Protein AF-A0A7S1WFZ1-F1 (afdb_monomer)

Mean predicted aligned error: 12.55 Å

Secondary structure (DSSP, 8-state):
-------------------------PPPPTT------GGG----GGG--GGG--B-S-TTSHHHHHHHHHHHHHHHHHHHHHHHHHH-TT---GGGGT--GGGTTT--HHHHHHTT--S--TTHHHHHHHHHHHHHHHHTB-HHHHHHHHHHHHHHHHHHHHHHH-GGGS------SHHHHHHHHHHHSHHHHHHHHHHHHHHHHHHHHHHTTT-

Solvent-accessible surface area (backbone atoms only — not comparable to full-atom values): 12765 Å² total; per-residue (Å²): 137,89,87,87,91,86,90,81,86,90,83,89,83,88,84,89,82,91,78,85,91,85,73,81,90,66,76,77,70,92,81,69,80,76,74,64,57,81,94,71,66,78,75,52,76,90,77,52,67,49,87,78,54,46,76,73,47,69,74,83,36,70,61,30,48,48,21,52,52,50,47,51,53,51,29,54,29,33,52,51,35,48,53,43,39,72,77,34,60,73,50,68,40,29,62,53,69,55,29,58,71,60,44,28,74,67,56,47,75,68,48,41,67,70,67,69,75,50,93,66,41,73,59,43,65,49,52,46,54,53,50,52,29,44,48,44,54,32,70,25,32,34,82,71,39,21,56,50,46,50,50,38,39,52,52,28,54,49,28,46,48,54,40,76,65,41,81,80,42,41,52,64,60,97,48,93,50,72,69,33,51,53,50,48,56,50,35,62,32,67,69,48,43,53,49,53,47,50,34,38,46,51,26,32,51,29,38,56,55,50,44,48,65,80,109

Structure (mmCIF, N/CA/C/O backbone):
data_AF-A0A7S1WFZ1-F1
#
_entry.id   AF-A0A7S1WFZ1-F1
#
loop_
_atom_site.group_PDB
_atom_site.id
_atom_site.type_symbol
_atom_site.label_atom_id
_atom_site.l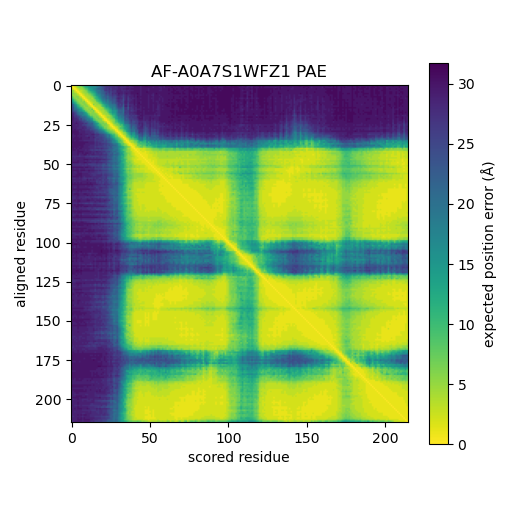abel_alt_id
_atom_site.label_comp_id
_atom_site.label_asym_id
_atom_site.label_entity_id
_atom_site.label_seq_id
_atom_site.pdbx_PDB_ins_code
_atom_site.Cartn_x
_atom_site.Cartn_y
_atom_site.Cartn_z
_atom_site.occupancy
_atom_site.B_iso_or_equiv
_atom_site.auth_seq_id
_atom_site.auth_comp_id
_atom_site.auth_asym_id
_atom_site.auth_atom_id
_atom_site.pdbx_PDB_model_num
ATOM 1 N N . GLY A 1 1 ? -63.052 -21.978 -48.689 1.00 41.94 1 GLY A N 1
ATOM 2 C CA . GLY A 1 1 ? -63.797 -22.814 -47.734 1.00 41.94 1 GLY A CA 1
ATOM 3 C C . GLY A 1 1 ? -63.604 -22.262 -46.339 1.00 41.94 1 GLY A C 1
ATOM 4 O O . GLY A 1 1 ? -62.482 -22.243 -45.863 1.00 41.94 1 GLY A O 1
ATOM 5 N N . HIS A 1 2 ? -64.681 -21.738 -45.758 1.00 35.84 2 HIS A N 1
ATOM 6 C CA . HIS A 1 2 ? -64.904 -21.495 -44.320 1.00 35.84 2 HIS A CA 1
ATOM 7 C C . HIS A 1 2 ? -64.811 -22.806 -43.488 1.00 35.84 2 HIS A C 1
ATOM 9 O O . HIS A 1 2 ? -64.811 -23.865 -44.116 1.00 35.84 2 HIS A O 1
ATOM 15 N N . PRO A 1 3 ? -65.000 -22.822 -42.144 1.00 56.88 3 PRO A N 1
ATOM 16 C CA . PRO A 1 3 ? -64.604 -21.909 -41.043 1.00 56.88 3 PRO A CA 1
ATOM 17 C C . PRO A 1 3 ? -64.268 -22.678 -39.712 1.00 56.88 3 PRO A C 1
ATOM 19 O O . PRO A 1 3 ? -64.248 -23.903 -39.692 1.00 56.88 3 PRO A O 1
ATOM 22 N N . GLY A 1 4 ? -64.127 -21.963 -38.578 1.00 39.56 4 GLY A N 1
ATOM 23 C CA . GLY A 1 4 ? -64.451 -22.460 -37.212 1.00 39.56 4 GLY A CA 1
ATOM 24 C C . GLY A 1 4 ? -63.288 -22.373 -36.203 1.00 39.56 4 GLY A C 1
ATOM 25 O O . GLY A 1 4 ? -62.330 -23.116 -36.339 1.00 39.56 4 GLY A O 1
ATOM 26 N N . ALA A 1 5 ? -63.175 -21.424 -35.261 1.00 48.38 5 ALA A N 1
ATOM 27 C CA . ALA A 1 5 ? -64.055 -20.933 -34.180 1.00 48.38 5 ALA A CA 1
ATOM 28 C C . ALA A 1 5 ? -64.144 -21.849 -32.934 1.00 48.38 5 ALA A C 1
ATOM 30 O O . ALA A 1 5 ? -64.831 -22.861 -32.975 1.00 48.38 5 ALA A O 1
ATOM 31 N N . ALA A 1 6 ? -63.520 -21.427 -31.821 1.00 47.25 6 ALA A N 1
ATOM 32 C CA . ALA A 1 6 ? -63.943 -21.585 -30.410 1.00 47.25 6 ALA A CA 1
ATOM 33 C C . ALA A 1 6 ? -62.843 -20.963 -29.507 1.00 47.25 6 ALA A C 1
ATOM 35 O O . ALA A 1 6 ? -61.675 -21.255 -29.705 1.00 47.25 6 ALA A O 1
ATOM 36 N N . GLY A 1 7 ? -63.048 -20.078 -28.528 1.00 44.91 7 GLY A N 1
ATOM 37 C CA . GLY A 1 7 ? -64.254 -19.653 -27.827 1.00 44.91 7 GLY A CA 1
ATOM 38 C C . GLY A 1 7 ? -64.296 -20.196 -26.393 1.00 44.91 7 GLY A C 1
ATOM 39 O O . GLY A 1 7 ? -65.034 -21.138 -26.156 1.00 44.91 7 GLY A O 1
ATOM 40 N N . LEU A 1 8 ? -63.579 -19.591 -25.432 1.00 51.47 8 LEU A N 1
ATOM 41 C CA . LEU A 1 8 ? -63.757 -19.794 -23.975 1.00 51.47 8 LEU A CA 1
ATOM 42 C C . LEU A 1 8 ? -63.455 -18.458 -23.265 1.00 51.47 8 LEU A C 1
ATOM 44 O O . LEU A 1 8 ? -62.327 -17.986 -23.279 1.00 51.47 8 LEU A O 1
ATOM 48 N N . ARG A 1 9 ? -64.468 -17.632 -22.981 1.00 44.81 9 ARG A N 1
ATOM 49 C CA . ARG A 1 9 ? -65.352 -17.577 -21.793 1.00 44.81 9 ARG A CA 1
ATOM 50 C C . ARG A 1 9 ? -64.690 -17.032 -20.515 1.00 44.81 9 ARG A C 1
ATOM 52 O O . ARG A 1 9 ? -63.710 -17.548 -20.004 1.00 44.81 9 ARG A O 1
ATOM 59 N N . ARG A 1 10 ? -65.334 -15.960 -20.039 1.00 54.75 10 ARG A N 1
ATOM 60 C CA . ARG A 1 10 ? -65.112 -15.143 -18.838 1.00 54.75 10 ARG A CA 1
ATOM 61 C C . ARG A 1 10 ? -65.445 -15.897 -17.546 1.00 54.75 10 ARG A C 1
ATOM 63 O O . ARG A 1 10 ? -66.444 -16.604 -17.546 1.00 54.75 10 ARG A O 1
ATOM 70 N N . THR A 1 11 ? -64.775 -15.532 -16.450 1.00 49.78 11 THR A N 1
ATOM 71 C CA . THR A 1 11 ? -65.314 -15.383 -15.071 1.00 49.78 11 THR A CA 1
ATOM 72 C C . THR A 1 11 ? -64.284 -14.564 -14.271 1.00 49.78 11 THR A C 1
ATOM 74 O O . THR A 1 11 ? -63.131 -14.956 -14.206 1.00 49.78 11 THR A O 1
ATOM 77 N N . ALA A 1 12 ? -64.527 -13.300 -13.915 1.00 45.44 12 ALA A N 1
ATOM 78 C CA . ALA A 1 12 ? -65.346 -12.789 -12.809 1.00 45.44 12 ALA A CA 1
ATOM 79 C C . ALA A 1 12 ? -64.669 -12.841 -11.418 1.00 45.44 12 ALA A C 1
ATOM 81 O O . ALA A 1 12 ? -64.420 -13.909 -10.877 1.00 45.44 12 ALA A O 1
ATOM 82 N N . SER A 1 13 ? -64.580 -11.646 -10.815 1.00 43.88 13 SER A N 1
ATOM 83 C CA . SER A 1 13 ? -64.814 -11.341 -9.390 1.00 43.88 13 SER A CA 1
ATOM 84 C C . SER A 1 13 ? -63.618 -11.002 -8.476 1.00 43.88 13 SER A C 1
ATOM 86 O O . SER A 1 13 ? -62.910 -11.868 -7.982 1.00 43.88 13 SER A O 1
ATOM 88 N N . ARG A 1 14 ? -63.551 -9.692 -8.176 1.00 49.94 14 ARG A N 1
ATOM 89 C CA . ARG A 1 14 ? -63.446 -9.041 -6.849 1.00 49.94 14 ARG A CA 1
ATOM 90 C C . ARG A 1 14 ? -62.289 -9.429 -5.913 1.00 49.94 14 ARG A C 1
ATOM 92 O O . ARG A 1 14 ? -62.327 -10.481 -5.290 1.00 49.94 14 ARG A O 1
ATOM 99 N N . ARG A 1 15 ? -61.496 -8.417 -5.534 1.00 47.62 15 ARG A N 1
ATOM 100 C CA . ARG A 1 15 ? -61.597 -7.801 -4.192 1.00 47.62 15 ARG A CA 1
ATOM 101 C C . ARG A 1 15 ? -60.821 -6.486 -4.098 1.00 47.62 15 ARG A C 1
ATOM 103 O O . ARG A 1 15 ? -59.643 -6.400 -4.412 1.00 47.62 15 ARG A O 1
ATOM 110 N N . SER A 1 16 ? -61.555 -5.476 -3.666 1.00 48.84 16 SER A N 1
ATOM 111 C CA . SER A 1 16 ? -61.140 -4.143 -3.259 1.00 48.84 16 SER A CA 1
ATOM 112 C C . SER A 1 16 ? -60.310 -4.202 -1.979 1.00 48.84 16 SER A C 1
ATOM 114 O O . SER A 1 16 ? -60.758 -4.852 -1.046 1.00 48.84 16 SER A O 1
ATOM 116 N N . HIS A 1 17 ? -59.215 -3.440 -1.895 1.00 42.38 17 HIS A N 1
ATOM 117 C CA . HIS A 1 17 ? -58.757 -2.799 -0.655 1.00 42.38 17 HIS A CA 1
ATOM 118 C C . HIS A 1 17 ? -58.038 -1.485 -0.999 1.00 42.38 17 HIS A C 1
ATOM 120 O O . HIS A 1 17 ? -56.843 -1.442 -1.264 1.00 42.38 17 HIS A O 1
ATOM 126 N N . LEU A 1 18 ? -58.823 -0.407 -1.015 1.00 49.28 18 LEU A N 1
ATOM 127 C CA . LEU A 1 18 ? -58.372 0.948 -0.709 1.00 49.28 18 LEU A CA 1
ATOM 128 C C . LEU A 1 18 ? -58.195 1.013 0.810 1.00 49.28 18 LEU A C 1
ATOM 130 O O . LEU A 1 18 ? -59.196 0.930 1.517 1.00 49.28 18 LEU A O 1
ATOM 134 N N . LEU A 1 19 ? -56.969 1.147 1.316 1.00 45.78 19 LEU A N 1
ATOM 135 C CA . LEU A 1 19 ? -56.732 1.569 2.698 1.00 45.78 19 LEU A CA 1
ATOM 136 C C . LEU A 1 19 ? -55.311 2.129 2.866 1.00 45.78 19 LEU A C 1
ATOM 138 O O . LEU A 1 19 ? -54.333 1.395 2.847 1.00 45.78 19 LEU A O 1
ATOM 142 N N . GLY A 1 20 ? -55.251 3.451 3.040 1.00 43.84 20 GLY A N 1
ATOM 143 C CA . GLY A 1 20 ? -54.352 4.124 3.980 1.00 43.84 20 GLY A CA 1
ATOM 144 C C . GLY A 1 20 ? -52.846 4.061 3.728 1.00 43.84 20 GLY A C 1
ATOM 145 O O . GLY A 1 20 ? -52.144 3.314 4.394 1.00 43.84 20 GLY A O 1
ATOM 146 N N . LEU A 1 21 ? -52.330 4.976 2.906 1.00 45.53 21 LEU A N 1
ATOM 147 C CA . LEU A 1 21 ? -50.942 5.452 2.999 1.00 45.53 21 LEU A CA 1
ATOM 148 C C . LEU A 1 21 ? -50.958 6.943 3.364 1.00 45.53 21 LEU A C 1
ATOM 150 O O . LEU A 1 21 ? -50.593 7.816 2.588 1.00 45.53 21 LEU A O 1
ATOM 154 N N . ALA A 1 22 ? -51.448 7.218 4.571 1.00 48.88 22 ALA A N 1
ATOM 155 C CA . ALA A 1 22 ? -51.202 8.460 5.292 1.00 48.88 22 ALA A CA 1
ATOM 156 C C . ALA A 1 22 ? -50.373 8.091 6.530 1.00 48.88 22 ALA A C 1
ATOM 158 O O . ALA A 1 22 ? -50.903 7.885 7.617 1.00 48.88 22 ALA A O 1
ATOM 159 N N . GLY A 1 23 ? -49.070 7.908 6.317 1.00 38.47 23 GLY A N 1
ATOM 160 C CA . GLY A 1 23 ? -48.080 7.637 7.354 1.00 38.47 23 GLY A CA 1
ATOM 161 C C . GLY A 1 23 ? -46.946 8.642 7.216 1.00 38.47 23 GLY A C 1
ATOM 162 O O . GLY A 1 23 ? -46.173 8.569 6.269 1.00 38.47 23 GLY A O 1
ATOM 163 N N . ALA A 1 24 ? -46.946 9.610 8.128 1.00 44.81 24 ALA A N 1
ATOM 164 C CA . ALA A 1 24 ? -45.995 10.692 8.350 1.00 44.81 24 ALA A CA 1
ATOM 165 C C . ALA A 1 24 ? -44.618 10.575 7.663 1.00 44.81 24 ALA A C 1
ATOM 167 O O . ALA A 1 24 ? -43.780 9.753 8.032 1.00 44.81 24 ALA A O 1
ATOM 168 N N . LEU A 1 25 ? -44.339 11.526 6.766 1.00 41.62 25 LEU A N 1
ATOM 169 C CA . LEU A 1 25 ? -42.986 12.014 6.499 1.00 41.62 25 LEU A CA 1
ATOM 170 C C . LEU A 1 25 ? -42.501 12.787 7.735 1.00 41.62 25 LEU A C 1
ATOM 172 O O . LEU A 1 25 ? -42.455 14.015 7.737 1.00 41.62 25 LEU A O 1
ATOM 176 N N . SER A 1 26 ? -42.184 12.078 8.815 1.00 44.81 26 SER A N 1
ATOM 177 C CA . SER A 1 26 ? -41.337 12.654 9.854 1.00 44.81 26 SER A CA 1
ATOM 178 C C . SER A 1 26 ? -39.901 12.609 9.330 1.00 44.81 26 SER A C 1
ATOM 180 O O . SER A 1 26 ? -39.423 11.512 9.027 1.00 44.81 26 SER A O 1
ATOM 182 N N . PRO A 1 27 ? -39.188 13.744 9.196 1.00 44.94 27 PRO A N 1
ATOM 183 C CA . PRO A 1 27 ? -37.746 13.684 9.009 1.00 44.94 27 PRO A CA 1
ATOM 184 C C . PRO A 1 27 ? -37.159 12.908 10.199 1.00 44.94 27 PRO A C 1
ATOM 186 O O . PRO A 1 27 ? -37.572 13.159 11.338 1.00 44.94 27 PRO A O 1
ATOM 189 N N . PRO A 1 28 ? -36.253 11.938 9.979 1.00 45.16 28 PRO A N 1
ATOM 190 C CA . PRO A 1 28 ? -35.590 11.280 11.090 1.00 45.16 28 PRO A CA 1
ATOM 191 C C . PRO A 1 28 ? -34.908 12.350 11.944 1.00 45.16 28 PRO A C 1
ATOM 193 O O . PRO A 1 28 ? -34.264 13.264 11.426 1.00 45.16 28 PRO A O 1
ATOM 196 N N . ALA A 1 29 ? -35.117 12.251 13.255 1.00 43.56 29 ALA A N 1
ATOM 197 C CA . ALA A 1 29 ? -34.510 13.132 14.235 1.00 43.56 29 ALA A CA 1
ATOM 198 C C . ALA A 1 29 ? -32.995 13.224 13.993 1.00 43.56 29 ALA A C 1
ATOM 200 O O . ALA A 1 29 ? -32.323 12.214 13.770 1.00 43.56 29 ALA A O 1
ATOM 201 N N . ALA A 1 30 ? -32.475 14.451 14.034 1.00 46.12 30 ALA A N 1
ATOM 202 C CA . ALA A 1 30 ? -31.049 14.727 13.988 1.00 46.12 30 ALA A CA 1
ATOM 203 C C . ALA A 1 30 ? -30.338 13.902 15.075 1.00 46.12 30 ALA A C 1
ATOM 205 O O . ALA A 1 30 ? -30.582 14.101 16.262 1.00 46.12 30 ALA A O 1
ATOM 206 N N . GLY A 1 31 ? -29.502 12.945 14.672 1.00 45.78 31 GLY A N 1
ATOM 207 C CA . GLY A 1 31 ? -28.754 12.116 15.621 1.00 45.78 31 GLY A CA 1
ATOM 208 C C . GLY A 1 31 ? -28.282 10.768 15.090 1.00 45.78 31 GLY A C 1
ATOM 209 O O . GLY A 1 31 ? -27.318 10.222 15.614 1.00 45.78 31 GLY A O 1
ATOM 210 N N . VAL A 1 32 ? -28.880 10.248 14.017 1.00 38.47 32 VAL A N 1
ATOM 211 C CA . VAL A 1 32 ? -28.327 9.089 13.308 1.00 38.47 32 VAL A CA 1
ATOM 212 C C . VAL A 1 32 ? -27.570 9.629 12.105 1.00 38.47 32 VAL A C 1
ATOM 214 O O . VAL A 1 32 ? -28.182 10.036 11.120 1.00 38.47 32 VAL A O 1
ATOM 217 N N . SER A 1 33 ? -26.239 9.685 12.193 1.00 44.84 33 SER A N 1
ATOM 218 C CA . SER A 1 33 ? -25.417 9.773 10.986 1.00 44.84 33 SER A CA 1
ATOM 219 C C . SER A 1 33 ? -25.809 8.567 10.142 1.00 44.84 33 SER A C 1
ATOM 221 O O . SER A 1 33 ? -25.509 7.433 10.515 1.00 44.84 33 SER A O 1
ATOM 223 N N . ALA A 1 34 ? -26.596 8.789 9.089 1.00 47.28 34 ALA A N 1
ATOM 224 C CA . ALA A 1 34 ? -26.898 7.752 8.126 1.00 47.28 34 ALA A CA 1
ATOM 225 C C . ALA A 1 34 ? -25.546 7.336 7.554 1.00 47.28 34 ALA A C 1
ATOM 227 O O . ALA A 1 34 ? -24.953 8.080 6.774 1.00 47.28 34 ALA A O 1
ATOM 228 N N . ALA A 1 35 ? -25.023 6.206 8.033 1.00 55.72 35 ALA A N 1
ATOM 229 C CA . ALA A 1 35 ? -23.787 5.640 7.540 1.00 55.72 35 ALA A CA 1
ATOM 230 C C . ALA A 1 35 ? -23.953 5.522 6.027 1.00 55.72 35 ALA A C 1
ATOM 232 O O . ALA A 1 35 ? -24.796 4.760 5.547 1.00 55.72 35 ALA A O 1
ATOM 233 N N . VAL A 1 36 ? -23.223 6.359 5.286 1.00 57.28 36 VAL A N 1
ATOM 234 C CA . VAL A 1 36 ? -23.166 6.270 3.831 1.00 57.28 36 VAL A CA 1
ATOM 235 C C . VAL A 1 36 ? -22.839 4.809 3.537 1.00 57.28 36 VAL A C 1
ATOM 237 O O . VAL A 1 36 ? -21.861 4.308 4.102 1.00 57.28 36 VAL A O 1
ATOM 240 N N . PRO A 1 37 ? -23.656 4.083 2.746 1.00 62.03 37 PRO A N 1
ATOM 241 C CA . PRO A 1 37 ? -23.368 2.685 2.491 1.00 62.03 37 PRO A CA 1
ATOM 242 C C . PRO A 1 37 ? -21.939 2.595 1.971 1.00 62.03 37 PRO A C 1
ATOM 244 O O . PRO A 1 37 ? -21.544 3.400 1.134 1.00 62.03 37 PRO A O 1
ATOM 247 N N . VAL A 1 38 ? -21.169 1.640 2.484 1.00 62.12 38 VAL A N 1
ATOM 248 C CA . VAL A 1 38 ? -19.714 1.505 2.288 1.00 62.12 38 VAL A CA 1
ATOM 249 C C . VAL A 1 38 ? -19.271 1.682 0.819 1.00 62.12 38 VAL A C 1
ATOM 251 O O . VAL A 1 38 ? -18.197 2.220 0.547 1.00 62.12 38 VAL A O 1
ATOM 254 N N . ALA A 1 39 ? -20.123 1.289 -0.134 1.00 64.69 39 ALA A N 1
ATOM 255 C CA . ALA A 1 39 ? -19.923 1.429 -1.579 1.00 64.69 39 ALA A CA 1
ATOM 256 C C . ALA A 1 39 ? -19.978 2.877 -2.130 1.00 64.69 39 ALA A C 1
ATOM 258 O O . ALA A 1 39 ? -19.541 3.104 -3.255 1.00 64.69 39 ALA A O 1
ATOM 259 N N . PHE A 1 40 ? -20.488 3.846 -1.368 1.00 73.88 40 PHE A N 1
ATOM 260 C CA . PHE A 1 40 ? -20.664 5.251 -1.764 1.00 73.88 40 PHE A CA 1
ATOM 261 C C . PHE A 1 40 ? -19.829 6.229 -0.923 1.00 73.88 40 PHE A C 1
ATOM 263 O O . PHE A 1 40 ? -20.021 7.441 -1.013 1.00 73.88 40 PHE A O 1
ATOM 270 N N . ASP A 1 41 ? -18.902 5.732 -0.100 1.00 81.00 41 ASP A N 1
ATOM 271 C CA . ASP A 1 41 ? -17.970 6.596 0.624 1.00 81.00 41 ASP A CA 1
ATOM 272 C C . ASP A 1 41 ? -16.799 7.001 -0.287 1.00 81.00 41 ASP A C 1
ATOM 274 O O . ASP A 1 41 ? -15.867 6.222 -0.525 1.00 81.00 41 ASP A O 1
ATOM 278 N N . PHE A 1 42 ? -16.865 8.234 -0.793 1.00 87.00 42 PHE A N 1
ATOM 279 C CA . PHE A 1 42 ? -15.872 8.843 -1.683 1.00 87.00 42 PHE A CA 1
ATOM 280 C C . PHE A 1 42 ? -14.905 9.794 -0.969 1.00 87.00 42 PHE A C 1
ATOM 282 O O . PHE A 1 42 ? -14.124 10.470 -1.642 1.00 87.00 42 PHE A O 1
ATOM 289 N N . ARG A 1 43 ? -14.914 9.837 0.372 1.00 92.06 43 ARG A N 1
ATOM 290 C CA . ARG A 1 43 ? -14.058 10.750 1.144 1.00 92.06 43 ARG A CA 1
ATOM 291 C C . ARG A 1 43 ? -12.584 10.572 0.796 1.00 92.06 43 ARG A C 1
ATOM 293 O O . ARG A 1 43 ? -12.097 9.451 0.627 1.00 92.06 43 ARG A O 1
ATOM 300 N N . LYS A 1 44 ? -11.863 11.673 0.659 1.00 91.75 44 LYS A N 1
ATOM 301 C CA . LYS A 1 44 ? -10.415 11.713 0.447 1.00 91.75 44 LYS A CA 1
ATOM 302 C C . LYS A 1 44 ? -9.685 11.502 1.780 1.00 91.75 44 LYS A C 1
ATOM 304 O O . LYS A 1 44 ? -10.277 11.745 2.829 1.00 91.75 44 LYS A O 1
ATOM 309 N N . PRO A 1 45 ? -8.388 11.136 1.767 1.00 90.75 45 PRO A N 1
ATOM 310 C CA . PRO A 1 45 ? -7.594 11.041 2.996 1.00 90.75 45 PRO A CA 1
ATOM 311 C C . PRO A 1 45 ? -7.659 12.293 3.883 1.00 90.75 45 PRO A C 1
ATOM 313 O O . PRO A 1 45 ? -7.661 12.180 5.099 1.00 90.75 45 PRO A O 1
ATOM 316 N N . SER A 1 46 ? -7.754 13.487 3.288 1.00 93.75 46 SER A N 1
ATOM 317 C CA . SER A 1 46 ? -7.847 14.764 4.013 1.00 93.75 46 SER A CA 1
ATOM 318 C C . SER A 1 46 ? -9.172 14.987 4.752 1.00 93.75 46 SER A C 1
ATOM 320 O O . SER A 1 46 ? -9.272 15.916 5.541 1.00 93.75 46 SER A O 1
ATOM 322 N N . GLU A 1 47 ? -10.201 14.193 4.453 1.00 92.62 47 GLU A N 1
ATOM 323 C CA . GLU A 1 47 ? -11.543 14.282 5.052 1.00 92.62 47 GLU A CA 1
ATOM 324 C C . GLU A 1 47 ? -11.752 13.229 6.154 1.00 92.62 47 GLU A C 1
ATOM 326 O O . GLU A 1 47 ? -12.860 13.059 6.662 1.00 92.62 47 GLU A O 1
ATOM 331 N 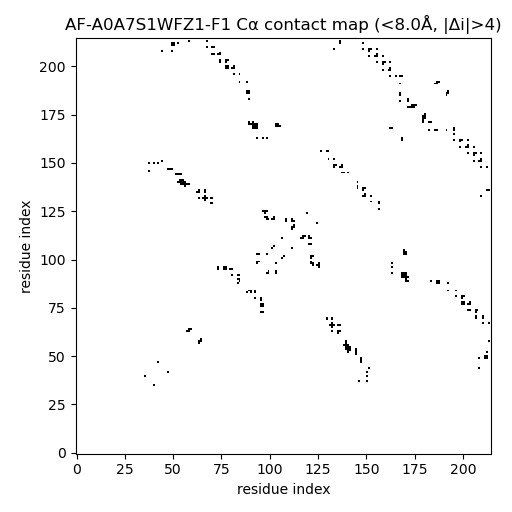N . ILE A 1 48 ? -10.694 12.493 6.492 1.00 94.56 48 ILE A N 1
ATOM 332 C CA . ILE A 1 48 ? -10.675 11.442 7.501 1.00 94.56 48 ILE A CA 1
ATOM 333 C C . ILE A 1 48 ? -9.635 11.848 8.544 1.00 94.56 48 ILE A C 1
ATOM 335 O O . ILE A 1 48 ? -8.517 12.217 8.185 1.00 94.56 48 ILE A O 1
ATOM 339 N N . ASP A 1 49 ? -9.994 11.774 9.825 1.00 94.56 49 ASP A N 1
ATOM 340 C CA . ASP A 1 49 ? -9.117 12.157 10.932 1.00 94.56 49 ASP A CA 1
ATOM 341 C C . ASP A 1 49 ? -8.734 10.934 11.783 1.00 94.56 49 ASP A C 1
ATOM 343 O O . ASP A 1 49 ? -9.468 10.564 12.703 1.00 94.56 49 ASP A O 1
ATOM 347 N N . PRO A 1 50 ? -7.567 10.312 11.526 1.00 94.69 50 PRO A N 1
ATOM 348 C CA . PRO A 1 50 ? -7.082 9.196 12.330 1.00 94.69 50 PRO A CA 1
ATOM 349 C C . PRO A 1 50 ? -6.785 9.559 13.789 1.00 94.69 50 PRO A C 1
ATOM 351 O O . PRO A 1 50 ? -6.664 8.662 14.619 1.00 94.69 50 PRO A O 1
ATOM 354 N N . SER A 1 51 ? -6.635 10.846 14.128 1.00 94.44 51 SER A N 1
ATOM 355 C CA . SER A 1 51 ? -6.343 11.269 15.503 1.00 94.44 51 SER A CA 1
ATOM 356 C C . SER A 1 51 ? -7.576 11.231 16.411 1.00 94.44 51 SER A C 1
ATOM 358 O O . SER A 1 51 ? -7.440 11.065 17.620 1.00 94.44 51 SER A O 1
ATOM 360 N N . ALA A 1 52 ? -8.777 11.288 15.830 1.00 92.56 52 ALA A N 1
ATOM 361 C CA . ALA A 1 52 ? -10.054 11.183 16.535 1.00 92.56 52 ALA A CA 1
ATOM 362 C C . ALA A 1 52 ? -10.533 9.727 16.730 1.00 92.56 52 ALA A C 1
ATOM 364 O O . ALA A 1 52 ? -11.699 9.487 17.054 1.00 92.56 52 ALA A O 1
ATOM 365 N N . ARG A 1 53 ? -9.650 8.750 16.503 1.00 95.56 53 ARG A N 1
ATOM 366 C CA . ARG A 1 53 ? -9.956 7.319 16.567 1.00 95.56 53 ARG A CA 1
ATOM 367 C C . ARG A 1 53 ? -10.381 6.857 17.960 1.00 95.56 53 ARG A C 1
ATOM 369 O O . ARG A 1 53 ? -9.840 7.296 18.972 1.00 95.56 53 ARG A O 1
ATOM 376 N N . THR A 1 54 ? -11.287 5.887 18.002 1.00 96.56 54 THR A N 1
ATOM 377 C CA . THR A 1 54 ? -11.681 5.179 19.224 1.00 96.56 54 THR A CA 1
ATOM 378 C C . THR A 1 54 ? -11.474 3.678 19.049 1.00 96.56 54 THR A C 1
ATOM 380 O O . THR A 1 54 ? -12.113 3.041 18.210 1.00 96.56 54 THR A O 1
ATOM 383 N N . ILE A 1 55 ? -10.590 3.113 19.873 1.00 96.06 55 ILE A N 1
ATOM 384 C CA . ILE A 1 55 ? -10.304 1.677 19.923 1.00 96.06 55 ILE A CA 1
ATOM 385 C C . ILE A 1 55 ? -11.157 1.056 21.033 1.00 96.06 55 ILE A C 1
ATOM 387 O O . ILE A 1 55 ? -11.071 1.469 22.188 1.00 96.06 55 ILE A O 1
ATOM 391 N N . VAL A 1 56 ? -11.975 0.064 20.683 1.00 96.81 56 VAL A N 1
ATOM 392 C CA . VAL A 1 56 ? -12.847 -0.681 21.612 1.00 96.81 56 VAL A CA 1
ATOM 393 C C . VAL A 1 56 ? -12.389 -2.125 21.830 1.00 96.81 56 VAL A C 1
ATOM 395 O O . VAL A 1 56 ? -12.831 -2.765 22.781 1.00 96.81 56 VAL A O 1
ATOM 398 N N . GLY A 1 57 ? -11.525 -2.644 20.951 1.00 94.69 57 GLY A N 1
ATOM 399 C CA . GLY A 1 57 ? -10.930 -3.979 21.050 1.00 94.69 57 GLY A CA 1
ATOM 400 C C . GLY A 1 57 ? -9.517 -3.988 21.642 1.00 94.69 57 GLY A C 1
ATOM 401 O O . GLY A 1 57 ? -8.965 -2.956 22.019 1.00 94.69 57 GLY A O 1
ATOM 402 N N . ASP A 1 58 ? -8.909 -5.175 21.69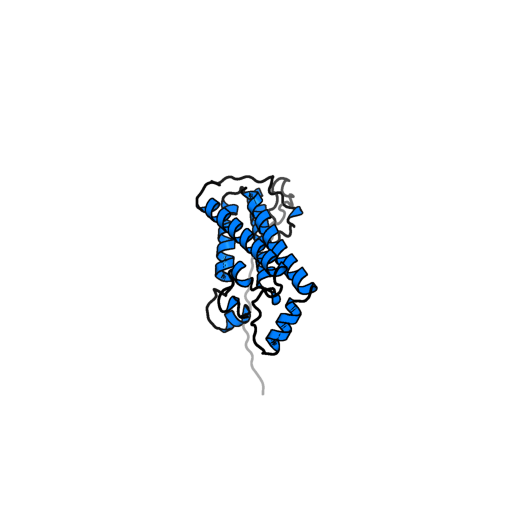5 1.00 95.12 58 ASP A N 1
ATOM 403 C CA . ASP A 1 58 ? -7.530 -5.345 22.161 1.00 95.12 58 ASP A CA 1
ATOM 404 C C . ASP A 1 58 ? -6.515 -5.032 21.048 1.00 95.12 58 ASP A C 1
ATOM 406 O O . ASP A 1 58 ? -6.190 -5.877 20.205 1.00 95.12 58 ASP A O 1
ATOM 410 N N . ALA A 1 59 ? -5.974 -3.812 21.078 1.00 94.12 59 ALA A N 1
ATOM 411 C CA . ALA A 1 59 ? -4.908 -3.377 20.175 1.00 94.12 59 ALA A CA 1
ATOM 412 C C . ALA A 1 59 ? -3.580 -4.129 20.376 1.00 94.12 59 ALA A C 1
ATOM 414 O O . ALA A 1 59 ? -2.727 -4.117 19.489 1.00 94.12 59 ALA A O 1
ATOM 415 N N . SER A 1 60 ? -3.390 -4.789 21.523 1.00 95.25 60 SER A N 1
ATOM 416 C CA . SER A 1 60 ? -2.203 -5.597 21.812 1.00 95.25 60 SER A CA 1
ATOM 417 C C . SER A 1 60 ? -2.338 -7.055 21.375 1.00 95.25 60 SER A C 1
ATOM 419 O O . SER A 1 60 ? -1.371 -7.812 21.466 1.00 95.25 60 SER A O 1
ATOM 421 N N . SER A 1 61 ? -3.506 -7.444 20.856 1.00 97.31 61 SER A N 1
ATOM 422 C CA . SER A 1 61 ? -3.745 -8.805 20.393 1.00 97.31 61 SER A CA 1
ATOM 423 C C . SER A 1 61 ? -2.766 -9.206 19.286 1.00 97.31 61 SER A C 1
ATOM 425 O O . SER A 1 61 ? -2.369 -8.398 18.440 1.00 97.31 61 SER A O 1
ATOM 427 N N . ALA A 1 62 ? -2.410 -10.492 19.247 1.00 97.69 62 ALA A N 1
ATOM 428 C CA . ALA A 1 62 ? -1.482 -11.025 18.248 1.00 97.69 62 ALA A CA 1
ATOM 429 C C . ALA A 1 62 ? -1.947 -10.760 16.802 1.00 97.69 62 ALA A C 1
ATOM 431 O O . ALA A 1 62 ? -1.121 -10.535 15.919 1.00 97.69 62 ALA A O 1
ATOM 432 N N . ALA A 1 63 ? -3.264 -10.743 16.563 1.00 96.75 63 ALA A N 1
ATOM 433 C CA . ALA A 1 63 ? -3.840 -10.429 15.259 1.00 96.75 63 ALA A CA 1
ATOM 434 C C . ALA A 1 63 ? -3.559 -8.976 14.839 1.00 96.75 63 ALA A C 1
ATOM 436 O O . ALA A 1 63 ? -3.091 -8.741 13.724 1.00 96.75 63 ALA A O 1
ATOM 437 N N . VAL A 1 64 ? -3.779 -8.008 15.737 1.00 97.62 64 VAL A N 1
ATOM 438 C CA . VAL A 1 64 ? -3.525 -6.584 15.464 1.00 97.62 64 VAL A CA 1
ATOM 439 C C . VAL A 1 64 ? -2.029 -6.318 15.328 1.00 97.62 64 VAL A C 1
ATOM 441 O O . VAL A 1 64 ? -1.609 -5.658 14.381 1.00 97.62 64 VAL A O 1
ATOM 444 N N . GLN A 1 65 ? -1.201 -6.888 16.206 1.00 98.00 65 GLN A N 1
ATOM 445 C CA . GLN A 1 65 ? 0.255 -6.761 16.100 1.00 98.00 65 GLN A CA 1
ATOM 446 C C . GLN A 1 65 ? 0.787 -7.356 14.790 1.00 98.00 65 GLN A C 1
ATOM 448 O O . GLN A 1 65 ? 1.629 -6.742 14.130 1.00 98.00 65 GLN A O 1
ATOM 453 N N . GLY A 1 66 ? 0.259 -8.510 14.370 1.00 97.88 66 GLY A N 1
ATOM 454 C CA . GLY A 1 66 ? 0.572 -9.121 13.079 1.00 97.88 66 GLY A CA 1
ATOM 455 C C . GLY A 1 66 ? 0.146 -8.251 11.895 1.00 97.88 66 GLY A C 1
ATOM 456 O O . GLY A 1 66 ? 0.909 -8.092 10.940 1.00 97.88 66 GLY A O 1
ATOM 457 N N . ALA A 1 67 ? -1.030 -7.623 11.969 1.00 98.06 67 ALA A N 1
ATOM 458 C CA . ALA A 1 67 ? -1.503 -6.682 10.958 1.00 98.06 67 ALA A CA 1
ATOM 459 C C . ALA A 1 67 ? -0.607 -5.438 10.862 1.00 98.06 67 ALA A C 1
ATOM 461 O O . ALA A 1 67 ? -0.170 -5.083 9.769 1.00 98.06 67 ALA A O 1
ATOM 462 N N . VAL A 1 68 ? -0.250 -4.824 11.994 1.00 98.19 68 VAL A N 1
ATOM 463 C CA . VAL A 1 68 ? 0.677 -3.679 12.048 1.00 98.19 68 VAL A CA 1
ATOM 464 C C . VAL A 1 68 ? 2.039 -4.048 11.465 1.00 98.19 68 VAL A C 1
ATOM 466 O O . VAL A 1 68 ? 2.574 -3.314 10.633 1.00 98.19 68 VAL A O 1
ATOM 469 N N . ALA A 1 69 ? 2.593 -5.201 11.847 1.00 98.19 69 ALA A N 1
ATOM 470 C CA . ALA A 1 69 ? 3.859 -5.688 11.305 1.00 98.19 69 ALA A CA 1
ATOM 471 C C . ALA A 1 69 ? 3.786 -5.893 9.783 1.00 98.19 69 ALA A C 1
ATOM 473 O O . ALA A 1 69 ? 4.706 -5.509 9.061 1.00 98.19 69 ALA A O 1
ATOM 474 N N . THR A 1 70 ? 2.669 -6.433 9.291 1.00 98.06 70 THR A N 1
ATOM 475 C CA . THR A 1 70 ? 2.416 -6.621 7.857 1.00 98.06 70 THR A CA 1
ATOM 476 C C . THR A 1 70 ? 2.385 -5.286 7.117 1.00 98.06 70 THR A C 1
ATOM 478 O O . THR A 1 70 ? 3.106 -5.118 6.136 1.00 98.06 70 THR A O 1
ATOM 481 N N . LEU A 1 71 ? 1.618 -4.304 7.601 1.00 98.19 71 LEU A N 1
ATOM 482 C CA . LEU A 1 71 ? 1.528 -2.986 6.964 1.00 98.19 71 LEU A CA 1
ATOM 483 C C . LEU A 1 71 ? 2.871 -2.242 6.977 1.00 98.19 71 LEU A C 1
ATOM 485 O O . LEU A 1 71 ? 3.249 -1.652 5.965 1.00 98.19 71 LEU A O 1
ATOM 489 N N . ARG A 1 72 ? 3.636 -2.319 8.076 1.00 98.38 72 ARG A N 1
ATOM 490 C CA . ARG A 1 72 ? 4.997 -1.758 8.149 1.00 98.38 72 ARG A CA 1
ATOM 491 C C . ARG A 1 72 ? 5.932 -2.409 7.135 1.00 98.38 72 ARG A C 1
ATOM 493 O O . ARG A 1 72 ? 6.592 -1.700 6.384 1.00 98.38 72 ARG A O 1
ATOM 500 N N . ARG A 1 73 ? 5.931 -3.743 7.051 1.00 97.88 73 ARG A N 1
ATOM 501 C CA . ARG A 1 73 ? 6.727 -4.482 6.062 1.00 97.88 73 ARG A CA 1
ATOM 502 C C . ARG A 1 73 ? 6.392 -4.045 4.636 1.00 97.88 73 ARG A C 1
ATOM 504 O O . ARG A 1 73 ? 7.302 -3.767 3.862 1.00 97.88 73 ARG A O 1
ATOM 511 N N . LEU A 1 74 ? 5.106 -3.963 4.292 1.00 97.62 74 LEU A N 1
ATOM 512 C CA . LEU A 1 74 ? 4.656 -3.533 2.963 1.00 97.62 74 LEU A CA 1
ATOM 513 C C . LEU A 1 74 ? 5.069 -2.087 2.658 1.00 97.62 74 LEU A C 1
ATOM 515 O O . LEU A 1 74 ? 5.445 -1.774 1.529 1.00 97.62 74 LEU A O 1
ATOM 519 N N . ARG A 1 75 ? 5.055 -1.209 3.666 1.00 97.94 75 ARG A N 1
ATOM 520 C CA . ARG A 1 75 ? 5.499 0.183 3.524 1.00 97.94 75 ARG A CA 1
ATOM 521 C C . ARG A 1 75 ? 6.987 0.250 3.237 1.00 97.94 75 ARG A C 1
ATOM 523 O O . ARG A 1 75 ? 7.409 0.988 2.350 1.00 97.94 75 ARG A O 1
ATOM 530 N N . ASP A 1 76 ? 7.775 -0.510 3.982 1.00 97.94 76 ASP A N 1
ATOM 531 C CA . ASP A 1 76 ? 9.223 -0.525 3.829 1.00 97.94 76 ASP A CA 1
ATOM 532 C C . ASP A 1 76 ? 9.610 -1.125 2.463 1.00 97.94 76 ASP A C 1
ATOM 534 O O . ASP A 1 76 ? 10.496 -0.601 1.791 1.00 97.94 76 ASP A O 1
ATOM 538 N N . GLN A 1 77 ? 8.866 -2.127 1.977 1.00 97.19 77 GLN A N 1
ATOM 539 C CA . GLN A 1 77 ? 8.997 -2.653 0.613 1.00 97.19 77 GLN A CA 1
ATOM 540 C C . GLN A 1 77 ? 8.660 -1.616 -0.465 1.00 97.19 77 GLN A C 1
ATOM 542 O O . GLN A 1 77 ? 9.401 -1.514 -1.443 1.00 97.19 77 GLN A O 1
ATOM 547 N N . ALA A 1 78 ? 7.590 -0.833 -0.294 1.00 97.38 78 ALA A N 1
ATOM 548 C CA . ALA A 1 78 ? 7.229 0.238 -1.224 1.00 97.38 78 ALA A CA 1
ATOM 549 C C . ALA A 1 78 ? 8.299 1.343 -1.262 1.00 97.38 78 ALA A C 1
ATOM 551 O O . ALA A 1 78 ? 8.693 1.796 -2.336 1.00 97.38 78 ALA A O 1
ATOM 552 N N . LYS A 1 79 ? 8.837 1.733 -0.099 1.00 97.69 79 LYS A N 1
ATOM 553 C CA . LYS A 1 79 ? 9.950 2.692 -0.006 1.00 97.69 79 LYS A CA 1
ATOM 554 C C . LYS A 1 79 ? 11.206 2.152 -0.690 1.00 97.69 79 LYS A C 1
ATOM 556 O O . LYS A 1 79 ? 11.802 2.859 -1.495 1.00 97.69 79 LYS A O 1
ATOM 561 N N . ALA A 1 80 ? 11.557 0.890 -0.444 1.00 96.56 80 ALA A N 1
ATOM 562 C CA . ALA A 1 80 ? 12.683 0.238 -1.106 1.00 96.56 80 ALA A CA 1
ATOM 563 C C . ALA A 1 80 ? 12.511 0.178 -2.634 1.00 96.56 80 ALA A C 1
ATOM 565 O O . ALA A 1 80 ? 13.468 0.441 -3.353 1.00 96.56 80 ALA A O 1
ATOM 566 N N . ALA A 1 81 ? 11.302 -0.098 -3.136 1.00 95.12 81 ALA A N 1
ATOM 567 C CA . ALA A 1 81 ? 11.004 -0.078 -4.571 1.00 95.12 81 ALA A CA 1
ATOM 568 C C . ALA A 1 81 ? 11.188 1.320 -5.185 1.00 95.12 81 ALA A C 1
ATOM 570 O O . ALA A 1 81 ? 11.800 1.463 -6.241 1.00 95.12 81 ALA A O 1
ATOM 571 N N . SER A 1 82 ? 10.697 2.358 -4.502 1.00 95.62 82 SER A N 1
ATOM 572 C CA . SER A 1 82 ? 10.896 3.754 -4.908 1.00 95.62 82 SER A CA 1
ATOM 573 C C . SER A 1 82 ? 12.385 4.099 -5.013 1.00 95.62 82 SER A C 1
ATOM 575 O O . SER A 1 82 ? 12.808 4.662 -6.021 1.00 95.62 82 SER A O 1
ATOM 577 N N . GLU A 1 83 ? 13.186 3.748 -4.003 1.00 96.44 83 GLU A N 1
ATOM 578 C CA . GLU A 1 83 ? 14.631 4.009 -4.020 1.00 96.44 83 GLU A CA 1
ATOM 579 C C . GLU A 1 83 ? 15.365 3.188 -5.086 1.00 96.44 83 GLU A C 1
ATOM 581 O O . GLU A 1 83 ? 16.237 3.725 -5.767 1.00 96.44 83 GLU A O 1
ATOM 586 N N . ALA A 1 84 ? 14.972 1.928 -5.297 1.00 93.75 84 ALA A N 1
ATOM 587 C CA . ALA A 1 84 ? 15.525 1.093 -6.359 1.00 93.75 84 ALA A CA 1
ATOM 588 C C . ALA A 1 84 ? 15.298 1.718 -7.743 1.00 93.75 84 ALA A C 1
ATOM 590 O O . ALA A 1 84 ? 16.250 1.837 -8.503 1.00 93.75 84 ALA A O 1
ATOM 591 N N . LEU A 1 85 ? 14.087 2.209 -8.035 1.00 91.81 85 LEU A N 1
ATOM 592 C CA . LEU A 1 85 ? 13.789 2.888 -9.303 1.00 91.81 85 LEU A CA 1
ATOM 593 C C . LEU A 1 85 ? 14.544 4.211 -9.489 1.00 91.81 85 LEU A C 1
ATOM 595 O O . LEU A 1 85 ? 14.888 4.571 -10.612 1.00 91.81 85 LEU A O 1
ATOM 599 N N . LYS A 1 86 ? 14.798 4.958 -8.408 1.00 92.69 86 LYS A N 1
ATOM 600 C CA . LYS A 1 86 ? 15.607 6.188 -8.483 1.00 92.69 86 LYS A CA 1
ATOM 601 C C . LYS A 1 86 ? 17.067 5.884 -8.802 1.00 92.69 86 LYS A C 1
ATOM 603 O O . LYS A 1 86 ? 17.704 6.664 -9.504 1.00 92.69 86 LYS A O 1
ATOM 608 N N . ALA A 1 87 ? 17.594 4.793 -8.248 1.00 93.75 87 ALA A N 1
ATOM 609 C CA . ALA A 1 87 ? 18.965 4.356 -8.482 1.00 93.75 87 ALA A CA 1
ATOM 610 C C . ALA A 1 87 ? 19.132 3.720 -9.870 1.00 93.75 87 ALA A C 1
ATOM 612 O O . ALA A 1 87 ? 20.127 3.971 -10.546 1.00 93.75 87 ALA A O 1
ATOM 613 N N . ASP A 1 88 ? 18.152 2.924 -10.289 1.00 91.12 88 ASP A N 1
ATOM 614 C CA . ASP A 1 88 ? 18.109 2.248 -11.577 1.00 91.12 88 ASP A CA 1
ATOM 615 C C . ASP A 1 88 ? 16.667 2.245 -12.122 1.00 91.12 88 ASP A C 1
ATOM 617 O O . ASP A 1 88 ? 15.821 1.485 -11.642 1.00 91.12 88 ASP A O 1
ATOM 621 N N . PRO A 1 89 ? 16.371 3.051 -13.161 1.00 89.06 89 PRO A N 1
ATOM 622 C CA . PRO A 1 89 ? 15.059 3.086 -13.808 1.00 89.06 89 PRO A CA 1
ATOM 623 C C . PRO A 1 89 ? 14.562 1.718 -14.301 1.00 89.06 89 PRO A C 1
ATOM 625 O O . PRO A 1 89 ? 13.352 1.517 -14.439 1.00 89.06 89 PRO A O 1
ATOM 628 N N . LEU A 1 90 ? 15.477 0.781 -14.573 1.00 87.38 90 LEU A N 1
ATOM 629 C CA . LEU A 1 90 ? 15.183 -0.568 -15.052 1.00 87.38 90 LEU A CA 1
ATOM 630 C C . LEU A 1 90 ? 15.116 -1.613 -13.929 1.00 87.38 90 LEU A C 1
ATOM 632 O O . LEU A 1 90 ? 14.876 -2.784 -14.225 1.00 87.38 90 LEU A O 1
ATOM 636 N N . ALA A 1 91 ? 15.272 -1.215 -12.661 1.00 87.88 91 ALA A N 1
ATOM 637 C CA . ALA A 1 91 ? 15.209 -2.130 -11.530 1.00 87.88 91 ALA A CA 1
ATOM 638 C C . ALA A 1 91 ? 13.898 -2.930 -11.524 1.00 87.88 91 ALA A C 1
ATOM 640 O O . ALA A 1 91 ? 12.801 -2.365 -11.634 1.00 87.88 91 ALA A O 1
ATOM 641 N N . ASP A 1 92 ? 14.009 -4.247 -11.337 1.00 85.88 92 ASP A N 1
ATOM 642 C CA . ASP A 1 92 ? 12.853 -5.096 -11.071 1.00 85.88 92 ASP A CA 1
ATOM 643 C C . ASP A 1 92 ? 12.359 -4.863 -9.641 1.00 85.88 92 ASP A C 1
ATOM 645 O O . ASP A 1 92 ? 12.981 -5.271 -8.661 1.00 85.88 92 ASP A O 1
ATOM 649 N N . ILE A 1 93 ? 11.212 -4.199 -9.541 1.00 88.81 93 ILE A N 1
ATOM 650 C CA . ILE A 1 93 ? 10.528 -3.909 -8.279 1.00 88.81 93 ILE A CA 1
ATOM 651 C C . ILE A 1 93 ? 9.253 -4.735 -8.103 1.00 88.81 93 ILE A C 1
ATOM 653 O O . ILE A 1 93 ? 8.525 -4.548 -7.130 1.00 88.81 93 ILE A O 1
ATOM 657 N N . SER A 1 94 ? 8.949 -5.646 -9.029 1.00 86.50 94 SER A N 1
ATOM 658 C CA . SER A 1 94 ? 7.704 -6.422 -9.016 1.00 86.50 94 SER A CA 1
ATOM 659 C C . SER A 1 94 ? 7.589 -7.291 -7.752 1.00 86.50 94 SER A C 1
ATOM 661 O O . SER A 1 94 ? 6.531 -7.342 -7.111 1.00 86.50 94 SER A O 1
ATOM 663 N N . GLY A 1 95 ? 8.713 -7.857 -7.302 1.00 86.94 95 GLY A N 1
ATOM 664 C CA . GLY A 1 95 ? 8.808 -8.634 -6.066 1.00 86.94 95 GLY A CA 1
ATOM 665 C C . GLY A 1 95 ? 8.429 -7.848 -4.804 1.00 86.94 95 GLY A C 1
ATOM 666 O O . GLY A 1 95 ? 7.849 -8.423 -3.880 1.00 86.94 95 GLY A O 1
ATOM 667 N N . ASN A 1 96 ? 8.657 -6.529 -4.770 1.00 91.75 96 ASN A N 1
ATOM 668 C CA . ASN A 1 96 ? 8.275 -5.671 -3.640 1.00 91.75 96 ASN A CA 1
ATOM 669 C C . ASN A 1 96 ? 6.756 -5.597 -3.440 1.00 91.75 96 ASN A C 1
ATOM 671 O O . ASN A 1 96 ? 6.300 -5.300 -2.338 1.00 91.75 96 ASN A O 1
ATOM 675 N N . PHE A 1 97 ? 5.976 -5.901 -4.478 1.00 90.19 97 PHE A N 1
ATOM 676 C CA . PHE A 1 97 ? 4.512 -5.884 -4.449 1.00 90.19 97 PHE A CA 1
ATOM 677 C C . PHE A 1 97 ? 3.907 -7.292 -4.463 1.00 90.19 97 PHE A C 1
ATOM 679 O O . PHE A 1 97 ? 2.706 -7.454 -4.677 1.00 90.19 97 PHE A O 1
ATOM 686 N N . GLY A 1 98 ? 4.730 -8.317 -4.207 1.00 85.44 98 GLY A N 1
ATOM 687 C CA . GLY A 1 98 ? 4.306 -9.714 -4.169 1.00 85.44 98 GLY A CA 1
ATOM 688 C C . GLY A 1 98 ? 4.034 -10.316 -5.548 1.00 85.44 98 GLY A C 1
ATOM 689 O O . GLY A 1 98 ? 3.403 -11.370 -5.632 1.00 85.44 98 GLY A O 1
ATOM 690 N N . LEU A 1 99 ? 4.500 -9.667 -6.618 1.00 80.19 99 LEU A N 1
ATOM 691 C CA . LEU A 1 99 ? 4.427 -10.198 -7.972 1.00 80.19 99 LEU A CA 1
ATOM 692 C C . LEU A 1 99 ? 5.620 -11.135 -8.172 1.00 80.19 99 LEU A C 1
ATOM 694 O O . LEU A 1 99 ? 6.768 -10.704 -8.166 1.00 80.19 99 LEU A O 1
ATOM 698 N N . VAL A 1 100 ? 5.351 -12.432 -8.303 1.00 70.12 100 VAL A N 1
ATOM 699 C CA . VAL A 1 100 ? 6.376 -13.465 -8.515 1.00 70.12 100 VAL A CA 1
ATOM 700 C C . VAL A 1 100 ? 5.996 -14.368 -9.686 1.00 70.12 100 VAL A C 1
ATOM 702 O O . VAL A 1 100 ? 4.815 -14.531 -10.004 1.00 70.12 100 VAL A O 1
ATOM 705 N N . GLY A 1 101 ? 6.996 -14.974 -10.328 1.00 64.44 101 GLY A N 1
ATOM 706 C CA . GLY A 1 101 ? 6.785 -15.907 -11.439 1.00 64.44 101 GLY A CA 1
ATOM 707 C C . GLY A 1 101 ? 6.067 -15.253 -12.624 1.00 64.44 101 GLY A C 1
ATOM 708 O O . GLY A 1 101 ? 6.449 -14.172 -13.065 1.00 64.44 101 GLY A O 1
ATOM 709 N N . GLN A 1 102 ? 4.998 -15.882 -13.123 1.00 53.94 102 GLN A N 1
ATOM 710 C CA . GLN A 1 102 ? 4.242 -15.391 -14.288 1.00 53.94 102 GLN A CA 1
ATOM 711 C C . GLN A 1 102 ? 3.607 -14.000 -14.084 1.00 53.94 102 GLN A C 1
ATOM 713 O O . GLN A 1 102 ? 3.399 -13.280 -15.059 1.00 53.94 102 GLN A O 1
ATOM 718 N N . ALA A 1 103 ? 3.375 -13.576 -12.831 1.00 53.69 103 ALA A N 1
ATOM 719 C CA . ALA A 1 103 ? 2.900 -12.223 -12.508 1.00 53.69 103 ALA A CA 1
ATOM 720 C C . ALA A 1 103 ? 3.893 -11.145 -12.954 1.00 53.69 103 ALA A C 1
ATOM 722 O O . ALA A 1 103 ? 3.504 -10.079 -13.429 1.00 53.69 103 ALA A O 1
ATOM 723 N N . ALA A 1 104 ? 5.182 -11.440 -12.773 1.00 54.78 104 ALA A N 1
ATOM 724 C CA . ALA A 1 104 ? 6.278 -10.561 -13.140 1.00 54.78 104 ALA A CA 1
ATOM 725 C C . ALA A 1 104 ? 6.525 -10.599 -14.659 1.00 54.78 104 ALA A C 1
ATOM 727 O O . ALA A 1 104 ? 6.893 -9.591 -15.245 1.00 54.78 104 ALA A O 1
ATOM 728 N N . GLN A 1 105 ? 6.232 -11.725 -15.319 1.00 53.12 105 GLN A N 1
ATOM 729 C CA . GLN A 1 105 ? 6.514 -11.957 -16.744 1.00 53.12 105 GLN A CA 1
ATOM 730 C C . GLN A 1 105 ? 5.403 -11.528 -17.720 1.00 53.12 105 GLN A C 1
ATOM 732 O O . GLN A 1 105 ? 5.460 -11.863 -18.899 1.00 53.12 105 GLN A O 1
ATOM 737 N N . GLY A 1 106 ? 4.397 -10.768 -17.277 1.00 49.28 106 GLY A N 1
ATOM 738 C CA . GLY A 1 106 ? 3.484 -10.104 -18.214 1.00 49.28 106 GLY A CA 1
ATOM 739 C C . GLY A 1 106 ? 2.100 -10.718 -18.380 1.00 49.28 106 GLY A C 1
ATOM 740 O O . GLY A 1 106 ? 1.328 -10.184 -19.177 1.00 49.28 106 GLY A O 1
ATOM 741 N N . ASP A 1 107 ? 1.717 -11.728 -17.597 1.00 50.00 107 ASP A N 1
ATOM 742 C CA . ASP A 1 107 ? 0.332 -12.192 -17.630 1.00 50.00 107 ASP A CA 1
ATOM 743 C C . ASP A 1 107 ? -0.609 -11.123 -17.050 1.00 50.00 107 ASP A C 1
ATOM 745 O O . ASP A 1 107 ? -0.624 -10.821 -15.858 1.00 50.00 107 ASP A O 1
ATOM 749 N N . ASN A 1 108 ? -1.387 -10.490 -17.929 1.00 52.69 108 ASN A N 1
ATOM 750 C CA . ASN A 1 108 ? -2.476 -9.607 -17.532 1.00 52.69 108 ASN A CA 1
ATOM 751 C C . ASN A 1 108 ? -3.572 -10.452 -16.859 1.00 52.69 108 ASN A C 1
ATOM 753 O O . ASN A 1 108 ? -3.731 -11.625 -17.178 1.00 52.69 108 ASN A O 1
ATOM 757 N N . ILE A 1 109 ? -4.412 -9.859 -16.000 1.00 54.88 109 ILE A N 1
ATOM 758 C CA . ILE A 1 109 ? -5.566 -10.559 -15.381 1.00 54.88 109 ILE A CA 1
ATOM 759 C C . ILE A 1 109 ? -6.353 -11.405 -16.398 1.00 54.88 109 ILE A C 1
ATOM 761 O O . ILE A 1 109 ? -6.801 -12.506 -16.082 1.00 54.88 109 ILE A O 1
ATOM 765 N N . MET A 1 110 ? -6.481 -10.923 -17.640 1.00 53.31 110 MET A N 1
ATOM 766 C CA . MET A 1 110 ? -7.164 -11.658 -18.701 1.00 53.31 110 MET A CA 1
ATOM 767 C C . MET A 1 110 ? -6.429 -12.890 -19.231 1.00 53.31 110 MET A C 1
ATOM 769 O O . MET A 1 110 ? -7.094 -13.797 -19.728 1.00 53.31 110 MET A O 1
ATOM 773 N N . THR A 1 111 ? -5.103 -12.959 -19.173 1.00 54.88 111 THR A N 1
ATOM 774 C CA . THR A 1 111 ? -4.378 -14.177 -19.550 1.00 54.88 111 THR A CA 1
ATOM 775 C C . THR A 1 111 ? -4.408 -15.200 -18.422 1.00 54.88 111 THR A C 1
ATOM 777 O O . THR A 1 111 ? -4.646 -16.366 -18.715 1.00 54.88 111 THR A O 1
ATOM 780 N N . SER A 1 112 ? -4.365 -14.779 -17.151 1.00 52.16 112 SER A N 1
ATOM 781 C CA . SER A 1 112 ? -4.610 -15.677 -16.006 1.00 52.16 112 SER A CA 1
ATOM 782 C C . SER A 1 112 ? -6.023 -16.275 -16.021 1.00 52.16 112 SER A C 1
ATOM 784 O O . SER A 1 112 ? -6.215 -17.449 -15.722 1.00 52.16 112 SER A O 1
ATOM 786 N N . PHE A 1 113 ? -7.027 -15.497 -16.445 1.00 52.72 113 PHE A N 1
ATOM 787 C CA . PHE A 1 113 ? -8.394 -16.005 -16.614 1.00 52.72 113 PHE A CA 1
ATOM 788 C C . PHE A 1 113 ? -8.510 -17.017 -17.768 1.00 52.72 113 PHE A C 1
ATOM 790 O O . PHE A 1 113 ? -9.344 -17.917 -17.728 1.00 52.72 113 PHE A O 1
ATOM 797 N N . LYS A 1 114 ? -7.671 -16.879 -18.805 1.00 53.81 114 LYS A N 1
ATOM 798 C CA . LYS A 1 114 ? -7.626 -17.788 -19.962 1.00 53.81 114 LYS A CA 1
ATOM 799 C C . LYS A 1 114 ? -6.774 -19.037 -19.718 1.00 53.81 114 LYS A C 1
ATOM 801 O O . LYS A 1 114 ? -7.048 -20.057 -20.340 1.00 53.81 114 LYS A O 1
ATOM 806 N N . SER A 1 115 ? -5.766 -18.973 -18.847 1.00 54.78 115 SER A N 1
ATOM 807 C CA . SER A 1 115 ? -4.837 -20.080 -18.583 1.00 54.78 115 SER A CA 1
ATOM 808 C C . SER A 1 115 ? -5.376 -21.127 -17.603 1.00 54.78 115 SER A C 1
ATOM 810 O O . SER A 1 115 ? -4.740 -22.158 -17.405 1.00 54.78 115 SER A O 1
ATOM 812 N N . GLY A 1 116 ? -6.565 -20.916 -17.025 1.00 47.44 116 GLY A N 1
ATOM 813 C CA . GLY A 1 116 ? -7.253 -21.931 -16.222 1.00 47.44 116 GLY A CA 1
ATOM 814 C C . GLY A 1 116 ? -6.607 -22.215 -14.863 1.00 47.44 116 GLY A C 1
ATOM 815 O O . GLY A 1 116 ? -6.990 -23.180 -14.208 1.00 47.44 116 GLY A O 1
ATOM 816 N N . THR A 1 117 ? -5.677 -21.373 -14.402 1.00 50.81 117 THR A N 1
ATOM 817 C CA . THR A 1 117 ? -4.979 -21.510 -13.108 1.00 50.81 117 THR A CA 1
ATOM 818 C C . THR A 1 117 ? -5.850 -21.191 -11.882 1.00 50.81 117 THR A C 1
ATOM 820 O O . THR A 1 117 ? -5.371 -21.237 -10.754 1.00 50.81 117 THR A O 1
ATOM 823 N N . GLY A 1 118 ? -7.153 -20.960 -12.078 1.00 48.88 118 GLY A N 1
ATOM 824 C CA . GLY A 1 118 ? -8.138 -20.735 -11.020 1.00 48.88 118 GLY A CA 1
ATOM 825 C C . GLY A 1 118 ? -8.436 -19.257 -10.753 1.00 48.88 118 GLY A C 1
ATOM 826 O O . GLY A 1 118 ? -7.778 -18.355 -11.262 1.00 48.88 118 GLY A O 1
ATOM 827 N N . LEU A 1 119 ? -9.473 -19.007 -9.944 1.00 44.59 119 LEU A N 1
ATOM 828 C CA . LEU A 1 119 ? -9.899 -17.663 -9.507 1.00 44.59 119 LEU A CA 1
ATOM 829 C C . LEU A 1 119 ? -8.876 -16.973 -8.584 1.00 44.59 119 LEU A C 1
ATOM 831 O O . LEU A 1 119 ? -9.009 -15.782 -8.298 1.00 44.59 119 LEU A O 1
ATOM 835 N N . GLU A 1 120 ? -7.847 -17.695 -8.141 1.00 52.19 120 GLU A N 1
ATOM 836 C CA . GLU A 1 120 ? -6.691 -17.136 -7.446 1.00 52.19 120 GLU A CA 1
ATOM 837 C C . GLU A 1 120 ? -5.704 -16.567 -8.472 1.00 52.19 120 GLU A C 1
ATOM 839 O O . GLU A 1 120 ? -4.635 -17.113 -8.723 1.00 52.19 120 GLU A O 1
ATOM 844 N N . GLY A 1 121 ? -6.090 -15.463 -9.120 1.00 62.22 121 GLY A N 1
ATOM 845 C CA . GLY A 1 121 ? -5.201 -14.746 -10.034 1.00 62.22 121 GLY A CA 1
ATOM 846 C C . GLY A 1 121 ? -3.884 -14.346 -9.355 1.00 62.22 121 GLY A C 1
ATOM 847 O O . GLY A 1 121 ? -3.776 -14.328 -8.131 1.00 62.22 121 GLY A O 1
ATOM 848 N N . VAL A 1 122 ? -2.885 -13.942 -10.139 1.00 65.88 122 VAL A N 1
ATOM 849 C CA . VAL A 1 122 ? -1.525 -13.618 -9.650 1.00 65.88 122 VAL A CA 1
ATOM 850 C C . VAL A 1 122 ? -1.460 -12.503 -8.592 1.00 65.88 122 VAL A C 1
ATOM 852 O O . VAL A 1 122 ? -0.473 -12.367 -7.877 1.00 65.88 122 VAL A O 1
ATOM 855 N N . PHE A 1 123 ? -2.551 -11.756 -8.431 1.00 75.44 123 PHE A N 1
ATOM 856 C CA . PHE A 1 123 ? -2.736 -10.716 -7.421 1.00 75.44 123 PHE A CA 1
ATOM 857 C C . PHE A 1 123 ? -3.430 -11.195 -6.135 1.00 75.44 123 PHE A C 1
ATOM 859 O O . PHE A 1 123 ? -3.434 -10.468 -5.144 1.00 75.44 123 PHE A O 1
ATOM 866 N N . ALA A 1 124 ? -4.032 -12.389 -6.133 1.00 75.69 124 ALA A N 1
ATOM 867 C CA . ALA A 1 124 ? -4.949 -12.855 -5.093 1.00 75.69 124 ALA A CA 1
ATOM 868 C C . ALA A 1 124 ? -4.276 -12.990 -3.726 1.00 75.69 124 ALA A C 1
ATOM 870 O O . ALA A 1 124 ? -4.823 -12.525 -2.727 1.00 75.69 124 ALA A O 1
ATOM 871 N N . LYS A 1 125 ? -3.075 -13.574 -3.675 1.00 83.69 125 LYS A N 1
ATOM 872 C CA . LYS A 1 125 ? -2.355 -13.774 -2.413 1.00 83.69 125 LYS A CA 1
ATOM 873 C C . LYS A 1 125 ? -1.878 -12.450 -1.789 1.00 83.69 125 LYS A C 1
ATOM 875 O O . LYS A 1 125 ? -2.239 -12.215 -0.635 1.00 83.69 125 LYS A O 1
ATOM 880 N N . PRO A 1 126 ? -1.153 -11.561 -2.503 1.00 86.38 126 PRO A N 1
ATOM 881 C CA . PRO A 1 126 ? -0.739 -10.276 -1.932 1.00 86.38 126 PRO A CA 1
ATOM 882 C C . PRO A 1 126 ? -1.918 -9.422 -1.450 1.00 86.38 126 PRO A C 1
ATOM 884 O O . PRO A 1 126 ? -1.892 -8.880 -0.345 1.00 86.38 126 PRO A O 1
ATOM 887 N N . VAL A 1 127 ? -3.003 -9.349 -2.233 1.00 89.25 127 VAL A N 1
ATOM 888 C CA . VAL A 1 127 ? -4.167 -8.546 -1.837 1.00 89.25 127 VAL A CA 1
ATOM 889 C C . VAL A 1 127 ? -4.961 -9.184 -0.690 1.00 89.25 127 VAL A C 1
ATOM 891 O O . VAL A 1 127 ? -5.583 -8.464 0.090 1.00 89.25 127 VAL A O 1
ATOM 894 N N . ALA A 1 128 ? -4.970 -10.516 -0.562 1.00 89.81 128 ALA A N 1
ATOM 895 C CA . ALA A 1 128 ? -5.611 -11.199 0.561 1.00 89.81 128 ALA A CA 1
ATOM 896 C C . ALA A 1 128 ? -4.895 -10.897 1.882 1.00 89.81 128 ALA A C 1
ATOM 898 O O . ALA A 1 128 ? -5.562 -10.603 2.873 1.00 89.81 128 ALA A O 1
ATOM 899 N N . GLU A 1 129 ? -3.559 -10.896 1.880 1.00 93.75 129 GLU A N 1
ATOM 900 C CA . GLU A 1 129 ? -2.757 -10.496 3.040 1.00 93.75 129 GLU A CA 1
ATOM 901 C C . GLU A 1 129 ? -3.069 -9.049 3.454 1.00 93.75 129 GLU A C 1
ATOM 903 O O . GLU A 1 129 ? -3.398 -8.793 4.614 1.00 93.75 129 GLU A O 1
ATOM 908 N N . LEU A 1 130 ? -3.076 -8.119 2.491 1.00 94.94 130 LEU A N 1
ATOM 909 C CA . LEU A 1 130 ? -3.415 -6.713 2.727 1.00 94.94 130 LEU A CA 1
ATOM 910 C C . LEU A 1 130 ? -4.828 -6.548 3.312 1.00 94.94 130 LEU A C 1
ATOM 912 O O . LEU A 1 130 ? -5.015 -5.862 4.315 1.00 94.94 130 LEU A O 1
ATOM 916 N N . ARG A 1 131 ? -5.829 -7.224 2.731 1.00 95.88 131 ARG A N 1
ATOM 917 C CA . ARG A 1 131 ? -7.219 -7.208 3.221 1.00 95.88 131 ARG A CA 1
ATOM 918 C C . ARG A 1 131 ? -7.351 -7.789 4.625 1.00 95.88 131 ARG A C 1
ATOM 920 O O . ARG A 1 131 ? -8.140 -7.274 5.413 1.00 95.88 131 ARG A O 1
ATOM 927 N N . SER A 1 132 ? -6.605 -8.848 4.931 1.00 97.06 132 SER A N 1
ATOM 928 C CA . SER A 1 132 ? -6.604 -9.457 6.261 1.00 97.06 132 SER A CA 1
ATOM 929 C C . SER A 1 132 ? -6.034 -8.500 7.307 1.00 97.06 132 SER A C 1
ATOM 931 O O . SER A 1 132 ? -6.612 -8.370 8.384 1.00 97.06 132 SER A O 1
ATOM 933 N N . ALA A 1 133 ? -4.943 -7.798 6.985 1.00 97.94 133 ALA A N 1
ATOM 934 C CA . ALA A 1 133 ? -4.356 -6.799 7.873 1.00 97.94 133 ALA A CA 1
ATOM 935 C C . ALA A 1 133 ? -5.317 -5.621 8.119 1.00 97.94 133 ALA A C 1
ATOM 937 O O . ALA A 1 133 ? -5.533 -5.233 9.264 1.00 97.94 133 ALA A O 1
ATOM 938 N N . CYS A 1 134 ? -5.954 -5.105 7.063 1.00 97.81 134 CYS A N 1
ATOM 939 C CA . CYS A 1 134 ? -6.995 -4.079 7.166 1.00 97.81 134 CYS A CA 1
ATOM 940 C C . CYS A 1 134 ? -8.141 -4.505 8.093 1.00 97.81 134 CYS A C 1
ATOM 942 O O . CYS A 1 134 ? -8.468 -3.789 9.036 1.00 97.81 134 CYS A O 1
ATOM 944 N N . ARG A 1 135 ? -8.693 -5.708 7.884 1.00 97.75 135 ARG A N 1
ATOM 945 C CA . ARG A 1 135 ? -9.813 -6.219 8.684 1.00 97.75 135 ARG A CA 1
ATOM 946 C C . ARG A 1 135 ? -9.471 -6.328 10.170 1.00 97.75 135 ARG A C 1
ATOM 948 O O . ARG A 1 135 ? -10.288 -5.944 10.997 1.00 97.75 135 ARG A O 1
ATOM 955 N N . ALA A 1 136 ? -8.279 -6.816 10.507 1.00 97.94 136 ALA A N 1
ATOM 956 C CA . ALA A 1 136 ? -7.854 -6.924 11.903 1.00 97.94 136 ALA A CA 1
ATOM 957 C C . ALA A 1 136 ? -7.814 -5.554 12.609 1.00 97.94 136 ALA A C 1
ATOM 959 O O . ALA A 1 136 ? -8.106 -5.467 13.799 1.00 97.94 136 ALA A O 1
ATOM 960 N N . ILE A 1 137 ? -7.492 -4.481 11.875 1.00 97.56 137 ILE A N 1
ATOM 961 C CA . ILE A 1 137 ? -7.562 -3.105 12.384 1.00 97.56 137 ILE A CA 1
ATOM 962 C C . ILE A 1 137 ? -9.019 -2.646 12.505 1.00 97.56 137 ILE A C 1
ATOM 964 O O . ILE A 1 137 ? -9.403 -2.120 13.545 1.00 97.56 137 ILE A O 1
ATOM 968 N N . ASP A 1 138 ? -9.846 -2.868 11.482 1.00 96.88 138 ASP A N 1
ATOM 969 C CA . ASP A 1 138 ? -11.259 -2.463 11.483 1.00 96.88 138 ASP A CA 1
ATOM 970 C C . ASP A 1 138 ? -12.042 -3.097 12.652 1.00 96.88 138 ASP A C 1
ATOM 972 O O . ASP A 1 138 ? -12.903 -2.463 13.271 1.00 96.88 138 ASP A O 1
ATOM 976 N N . GLU A 1 139 ? -11.737 -4.353 12.986 1.00 97.50 139 GLU A N 1
ATOM 977 C CA . GLU A 1 139 ? -12.435 -5.130 14.015 1.00 97.50 139 GLU A CA 1
ATOM 978 C C . GLU A 1 139 ? -12.269 -4.564 15.431 1.00 97.50 139 GLU A C 1
ATOM 980 O O . GLU A 1 139 ? -13.187 -4.707 16.241 1.00 97.50 139 GLU A O 1
ATOM 985 N N . ILE A 1 140 ? -11.172 -3.856 15.718 1.00 97.75 140 ILE A N 1
ATOM 986 C CA . ILE A 1 140 ? -10.927 -3.252 17.039 1.00 97.75 140 ILE A CA 1
ATOM 987 C C . ILE A 1 140 ? -11.453 -1.818 17.181 1.00 97.75 140 ILE A C 1
ATOM 989 O O . ILE A 1 140 ? -11.363 -1.251 18.270 1.00 97.75 140 ILE A O 1
ATOM 993 N N . MET A 1 141 ? -12.000 -1.230 16.116 1.00 97.75 141 MET A N 1
ATOM 994 C CA . MET A 1 141 ? -12.531 0.135 16.119 1.00 97.75 141 MET A CA 1
ATOM 995 C C . MET A 1 141 ? -13.999 0.193 16.541 1.00 97.75 141 MET A C 1
ATOM 997 O O . MET A 1 141 ? -14.772 -0.741 16.304 1.00 97.75 141 MET A O 1
ATOM 1001 N N . ASP A 1 142 ? -14.399 1.319 17.137 1.00 96.19 142 ASP A N 1
ATOM 1002 C CA . ASP A 1 142 ? -15.812 1.635 17.351 1.00 96.19 142 ASP A CA 1
ATOM 1003 C C . ASP A 1 142 ? -16.550 1.853 16.013 1.00 96.19 142 ASP A C 1
ATOM 1005 O O . ASP A 1 142 ? -15.935 1.993 14.958 1.00 96.19 142 ASP A O 1
ATOM 1009 N N . GLY A 1 143 ? -17.885 1.902 16.029 1.00 92.38 143 GLY A N 1
ATOM 1010 C CA . GLY A 1 143 ? -18.673 1.991 14.792 1.00 92.38 143 GLY A CA 1
ATOM 1011 C C . GLY A 1 143 ? -18.366 3.225 13.932 1.00 92.38 143 GLY A C 1
ATOM 1012 O O . GLY A 1 143 ? -18.438 3.145 12.706 1.00 92.38 143 GLY A O 1
ATOM 1013 N N . ARG A 1 144 ? -17.994 4.355 14.552 1.00 92.50 144 ARG A N 1
ATOM 1014 C CA . ARG A 1 144 ? -17.628 5.576 13.827 1.00 92.50 144 ARG A CA 1
ATOM 1015 C C . ARG A 1 144 ? -16.234 5.466 13.214 1.00 92.50 144 ARG A C 1
ATOM 1017 O O . ARG A 1 144 ? -16.088 5.690 12.017 1.00 92.50 144 ARG A O 1
ATOM 1024 N N . THR A 1 145 ? -15.231 5.106 14.012 1.00 95.25 145 THR A N 1
ATOM 1025 C CA . THR A 1 145 ? -13.837 4.983 13.562 1.00 95.25 145 THR A CA 1
ATOM 1026 C C . THR A 1 145 ? -13.683 3.845 12.559 1.00 95.25 145 THR A C 1
ATOM 1028 O O . THR A 1 145 ? -12.915 3.969 11.612 1.00 95.25 145 THR A O 1
ATOM 1031 N N . ARG A 1 146 ? -14.464 2.767 12.692 1.00 95.88 146 ARG A N 1
ATOM 1032 C CA . ARG A 1 146 ? -14.471 1.660 11.730 1.00 95.88 146 ARG A CA 1
ATOM 1033 C C . ARG A 1 146 ? -14.827 2.126 10.322 1.00 95.88 146 ARG A C 1
ATOM 1035 O O . ARG A 1 146 ? -14.196 1.699 9.366 1.00 95.88 146 ARG A O 1
ATOM 1042 N N . ALA A 1 147 ? -15.801 3.023 10.166 1.00 94.12 147 ALA A N 1
ATOM 1043 C CA . ALA A 1 147 ? -16.140 3.549 8.842 1.00 94.12 147 ALA A CA 1
ATOM 1044 C C . ALA A 1 147 ? -14.948 4.287 8.196 1.00 94.12 147 ALA A C 1
ATOM 1046 O O . ALA A 1 147 ? -14.746 4.215 6.980 1.00 94.12 147 ALA A O 1
ATOM 1047 N N . ASP A 1 148 ? -14.140 4.961 9.015 1.00 95.56 148 ASP A N 1
ATOM 1048 C CA . ASP A 1 148 ? -12.931 5.666 8.592 1.00 95.56 148 ASP A CA 1
ATOM 1049 C C . ASP A 1 148 ? -11.797 4.700 8.234 1.00 95.56 148 ASP A C 1
ATOM 1051 O O . ASP A 1 148 ? -11.183 4.855 7.174 1.00 95.56 148 ASP A O 1
ATOM 1055 N N . THR A 1 149 ? -11.559 3.664 9.043 1.00 96.50 149 THR A N 1
ATOM 1056 C CA . THR A 1 149 ? -10.539 2.642 8.755 1.00 96.50 149 THR A CA 1
ATOM 1057 C C . THR A 1 149 ? -10.910 1.771 7.560 1.00 96.50 149 THR A C 1
ATOM 1059 O O . THR A 1 149 ? -10.052 1.4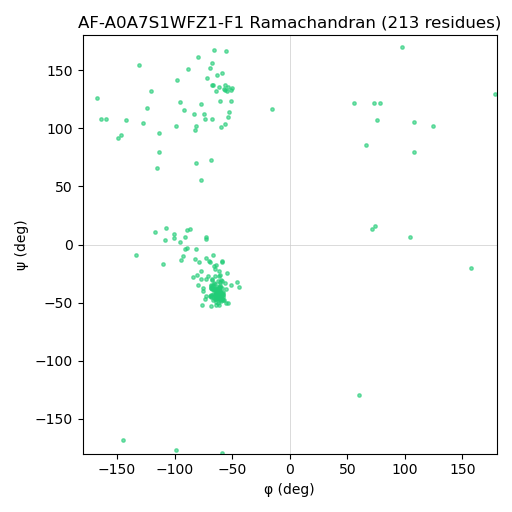56 6.736 1.00 96.50 149 THR A O 1
ATOM 1062 N N . GLU A 1 150 ? -12.191 1.459 7.366 1.00 95.81 150 GLU A N 1
ATOM 1063 C CA . GLU A 1 150 ? -12.660 0.745 6.180 1.00 95.81 150 GLU A CA 1
ATOM 1064 C C . GLU A 1 150 ? -12.460 1.596 4.915 1.00 95.81 150 GLU A C 1
ATOM 1066 O O . GLU A 1 150 ? -12.105 1.080 3.848 1.00 95.81 150 GLU A O 1
ATOM 1071 N N . ARG A 1 151 ? -12.677 2.916 5.003 1.00 95.44 151 ARG A N 1
ATOM 1072 C CA . ARG A 1 151 ? -12.416 3.834 3.888 1.00 95.44 151 ARG A CA 1
ATOM 1073 C C . ARG A 1 151 ? -10.924 3.951 3.596 1.00 95.44 151 ARG A C 1
ATOM 1075 O O . ARG A 1 151 ? -10.540 3.868 2.427 1.00 95.44 151 ARG A O 1
ATOM 1082 N N . ALA A 1 152 ? -10.097 4.092 4.626 1.00 96.44 152 ALA A N 1
ATOM 1083 C CA . ALA A 1 152 ? -8.644 4.081 4.505 1.00 96.44 152 ALA A CA 1
ATOM 1084 C C . ALA A 1 152 ? -8.146 2.770 3.864 1.00 96.44 152 ALA A C 1
ATOM 1086 O O . ALA A 1 152 ? -7.379 2.809 2.902 1.00 96.44 152 ALA A O 1
ATOM 1087 N N . SER A 1 153 ? -8.707 1.627 4.263 1.00 96.19 153 SER A N 1
ATOM 1088 C CA . SER A 1 153 ? -8.443 0.312 3.669 1.00 96.19 153 SER A CA 1
ATOM 1089 C C . SER A 1 153 ? -8.808 0.241 2.183 1.00 96.19 153 SER A C 1
ATOM 1091 O O . SER A 1 153 ? -8.045 -0.292 1.378 1.00 96.19 153 SER A O 1
ATOM 1093 N N . ARG A 1 154 ? -9.948 0.817 1.768 1.00 94.88 154 ARG A N 1
ATOM 1094 C CA . ARG A 1 154 ? -10.325 0.901 0.341 1.00 94.88 154 ARG A CA 1
ATOM 1095 C C . ARG A 1 154 ? -9.338 1.741 -0.465 1.00 94.88 154 ARG A C 1
ATOM 1097 O O . ARG A 1 154 ? -8.986 1.349 -1.578 1.00 94.88 154 ARG A O 1
ATOM 1104 N N . LEU A 1 155 ? -8.905 2.879 0.076 1.00 95.12 155 LEU A N 1
ATOM 1105 C CA . LEU A 1 155 ? -7.916 3.754 -0.562 1.00 95.12 155 LEU A CA 1
ATOM 1106 C C . LEU A 1 155 ? -6.568 3.042 -0.713 1.00 95.12 155 LEU A C 1
ATOM 1108 O O . LEU A 1 155 ? -5.992 3.065 -1.797 1.00 95.12 155 LEU A O 1
ATOM 1112 N N . LEU A 1 156 ? -6.130 2.347 0.335 1.00 96.94 156 LEU A N 1
ATOM 1113 C CA . LEU A 1 156 ? -4.917 1.533 0.358 1.00 96.94 156 LEU A CA 1
ATOM 1114 C C . LEU A 1 156 ? -4.944 0.390 -0.667 1.00 96.94 156 LEU A C 1
ATOM 1116 O O . LEU A 1 156 ? -4.005 0.211 -1.438 1.00 96.94 156 LEU A O 1
ATOM 1120 N N . ILE A 1 157 ? -6.033 -0.376 -0.726 1.00 95.25 157 ILE A N 1
ATOM 1121 C CA . ILE A 1 157 ? -6.169 -1.455 -1.714 1.00 95.25 157 ILE A CA 1
ATOM 1122 C C . ILE A 1 157 ? -6.205 -0.881 -3.137 1.00 95.25 157 ILE A C 1
ATOM 1124 O O . ILE A 1 157 ? -5.627 -1.467 -4.049 1.00 95.25 157 ILE A O 1
ATOM 1128 N N . SER A 1 158 ? -6.866 0.262 -3.336 1.00 92.75 158 SER A N 1
ATOM 1129 C CA . SER A 1 158 ? -6.936 0.912 -4.649 1.00 92.75 158 SER A CA 1
ATOM 1130 C C . SER A 1 158 ? -5.564 1.397 -5.118 1.00 92.75 158 SER A C 1
ATOM 1132 O O . SER A 1 158 ? -5.216 1.164 -6.271 1.00 92.75 158 SER A O 1
ATOM 1134 N N . SER A 1 159 ? -4.765 2.013 -4.238 1.00 95.69 159 SER A N 1
ATOM 1135 C CA . SER A 1 159 ? -3.409 2.456 -4.585 1.00 95.69 159 SER A CA 1
ATOM 1136 C C . SER A 1 159 ? -2.468 1.285 -4.856 1.00 95.69 159 SER A C 1
ATOM 1138 O O . SER A 1 159 ? -1.660 1.368 -5.775 1.00 95.69 159 SER A O 1
ATOM 1140 N N . TRP A 1 160 ? -2.622 0.162 -4.147 1.00 95.25 160 TRP A N 1
ATOM 1141 C CA . TRP A 1 160 ? -1.904 -1.067 -4.489 1.00 95.25 160 TRP A CA 1
ATOM 1142 C C . TRP A 1 160 ? -2.241 -1.547 -5.907 1.00 95.25 160 TRP A C 1
ATOM 1144 O O . TRP A 1 160 ? -1.336 -1.862 -6.676 1.00 95.25 160 TRP A O 1
ATOM 1154 N N . TYR A 1 161 ? -3.528 -1.561 -6.279 1.00 91.75 161 TYR A N 1
ATOM 1155 C CA . TYR A 1 161 ? -3.940 -1.939 -7.633 1.00 91.75 161 TYR A CA 1
ATOM 1156 C C . TYR A 1 161 ? -3.415 -0.987 -8.705 1.00 91.75 161 TYR A C 1
ATOM 1158 O O . TYR A 1 161 ? -3.028 -1.482 -9.758 1.00 91.75 161 TYR A O 1
ATOM 1166 N N . SER A 1 162 ? -3.366 0.327 -8.453 1.00 90.94 162 SER A N 1
ATOM 1167 C CA . SER A 1 162 ? -2.726 1.278 -9.375 1.00 90.94 162 SER A CA 1
ATOM 1168 C C . SER A 1 162 ? -1.295 0.849 -9.690 1.00 90.94 162 SER A C 1
ATOM 1170 O O . SER A 1 162 ? -0.967 0.658 -10.853 1.00 90.94 162 SER A O 1
ATOM 1172 N N . VAL A 1 163 ? -0.514 0.562 -8.646 1.00 91.94 163 VAL A N 1
ATOM 1173 C CA . VAL A 1 163 ? 0.889 0.153 -8.765 1.00 91.94 163 VAL A CA 1
ATOM 1174 C C . VAL A 1 163 ? 1.039 -1.153 -9.552 1.00 91.94 163 VAL A C 1
ATOM 1176 O O . VAL A 1 163 ? 1.799 -1.214 -10.512 1.00 91.94 163 VAL A O 1
ATOM 1179 N N . VAL A 1 164 ? 0.319 -2.218 -9.182 1.00 88.31 164 VAL A N 1
ATOM 1180 C CA . VAL A 1 164 ? 0.528 -3.543 -9.806 1.00 88.31 164 VAL A CA 1
ATOM 1181 C C . VAL A 1 164 ? -0.128 -3.705 -11.179 1.00 88.31 164 VAL A C 1
ATOM 1183 O O . VAL A 1 164 ? 0.173 -4.665 -11.891 1.00 88.31 164 VAL A O 1
ATOM 1186 N N . GLN A 1 165 ? -1.048 -2.809 -11.543 1.00 85.94 165 GLN A N 1
ATOM 1187 C CA . GLN A 1 165 ? -1.646 -2.762 -12.878 1.00 85.94 165 GLN A CA 1
ATOM 1188 C C . GLN A 1 165 ? -0.906 -1.814 -13.824 1.00 85.94 165 GLN A C 1
ATOM 1190 O O . GLN A 1 165 ? -1.187 -1.858 -15.025 1.00 85.94 165 GLN A O 1
ATOM 1195 N N . ASP A 1 166 ? 0.034 -1.001 -13.328 1.00 86.25 166 ASP A N 1
ATOM 1196 C CA . ASP A 1 166 ? 0.891 -0.197 -14.192 1.00 86.25 166 ASP A CA 1
ATOM 1197 C C . ASP A 1 166 ? 1.705 -1.140 -15.104 1.00 86.25 166 ASP A C 1
ATOM 1199 O O . ASP A 1 166 ? 2.391 -2.045 -14.619 1.00 86.25 166 ASP A O 1
ATOM 1203 N N . PRO A 1 167 ? 1.619 -0.995 -16.438 1.00 80.19 167 PRO A N 1
ATOM 1204 C CA . PRO A 1 167 ? 2.339 -1.868 -17.361 1.00 80.19 167 PRO A CA 1
ATOM 1205 C C . PRO A 1 167 ? 3.861 -1.777 -17.195 1.00 80.19 167 PRO A C 1
ATOM 1207 O O . PRO A 1 167 ? 4.557 -2.759 -17.452 1.00 80.19 167 PRO A O 1
ATOM 1210 N N . ASP A 1 168 ? 4.359 -0.633 -16.730 1.00 84.12 168 ASP A N 1
ATOM 1211 C CA . ASP A 1 168 ? 5.771 -0.312 -16.594 1.00 84.12 168 ASP A CA 1
ATOM 1212 C C . ASP A 1 168 ? 6.331 -0.694 -15.217 1.00 84.12 168 ASP A C 1
ATOM 1214 O O . ASP A 1 168 ? 7.483 -0.376 -14.951 1.00 84.12 168 ASP A O 1
ATOM 1218 N N . ILE A 1 169 ? 5.581 -1.379 -14.336 1.00 80.19 169 ILE A N 1
ATOM 1219 C CA . ILE A 1 169 ? 6.139 -1.918 -13.078 1.00 80.19 169 ILE A CA 1
ATOM 1220 C C . ILE A 1 169 ? 6.892 -3.235 -13.271 1.00 80.19 169 ILE A C 1
ATOM 1222 O O . ILE A 1 169 ? 7.814 -3.562 -12.517 1.00 80.19 169 ILE A O 1
ATOM 1226 N N . LYS A 1 170 ? 6.522 -3.989 -14.305 1.00 71.94 170 LYS A N 1
ATOM 1227 C CA . LYS A 1 170 ? 6.988 -5.357 -14.559 1.00 71.94 170 LYS A CA 1
ATOM 1228 C C . LYS A 1 170 ? 8.447 -5.377 -15.017 1.00 71.94 170 LYS A C 1
ATOM 1230 O O . LYS A 1 170 ? 8.825 -4.472 -15.756 1.00 71.94 170 LYS A O 1
ATOM 1235 N N . PRO A 1 171 ? 9.265 -6.364 -14.615 1.00 62.97 171 PRO A N 1
ATOM 1236 C CA . PRO A 1 171 ? 10.634 -6.485 -15.102 1.00 62.97 171 PRO A CA 1
ATOM 1237 C C . PRO A 1 171 ? 10.663 -6.433 -16.624 1.00 62.97 171 PRO A C 1
ATOM 1239 O O . PRO A 1 171 ? 9.877 -7.104 -17.293 1.00 62.97 171 PRO A O 1
ATOM 1242 N N . VAL A 1 172 ? 11.570 -5.622 -17.160 1.00 65.12 172 VAL A N 1
ATOM 1243 C CA . VAL A 1 172 ? 11.827 -5.622 -18.593 1.00 65.12 172 VAL A CA 1
ATOM 1244 C C . VAL A 1 172 ? 12.949 -6.613 -18.841 1.00 65.12 172 VAL A C 1
ATOM 1246 O O . VAL A 1 172 ? 14.055 -6.433 -18.333 1.00 65.12 172 VAL A O 1
ATOM 1249 N N . ASP A 1 173 ? 12.652 -7.685 -19.571 1.00 60.88 173 ASP A N 1
ATOM 1250 C CA . ASP A 1 173 ? 13.642 -8.715 -19.874 1.00 60.88 173 ASP A CA 1
ATOM 1251 C C . ASP A 1 173 ? 14.759 -8.088 -20.737 1.00 60.88 173 ASP A C 1
ATOM 1253 O O . ASP A 1 173 ? 14.460 -7.378 -21.705 1.00 60.88 173 ASP A O 1
ATOM 1257 N N . PRO A 1 174 ? 16.055 -8.287 -20.433 1.00 54.56 174 PRO A N 1
ATOM 1258 C CA . PRO A 1 174 ? 17.151 -7.823 -21.279 1.00 54.56 174 PRO A CA 1
ATOM 1259 C C . PRO A 1 174 ? 17.316 -8.748 -22.495 1.00 54.56 174 PRO A C 1
ATOM 1261 O O . PRO A 1 174 ? 18.378 -9.314 -22.747 1.00 54.56 174 PRO A O 1
ATOM 1264 N N . SER A 1 175 ? 16.239 -8.931 -23.250 1.00 59.19 175 SER A N 1
ATOM 1265 C CA . SER A 1 175 ? 16.219 -9.685 -24.493 1.00 59.19 175 SER A CA 1
ATOM 1266 C C . SER A 1 175 ? 16.328 -8.716 -25.678 1.00 59.19 175 SER A C 1
ATOM 1268 O O . SER A 1 175 ? 15.749 -7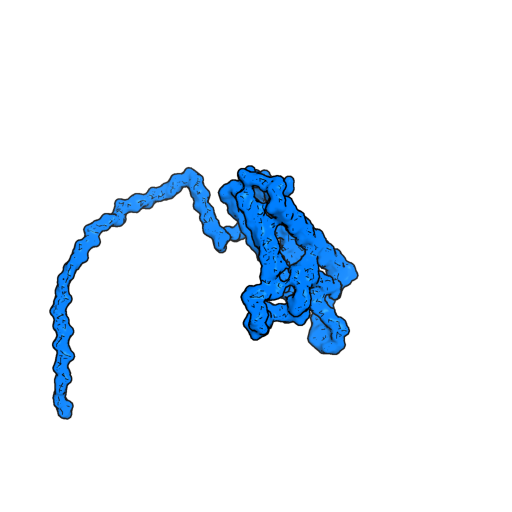.629 -25.659 1.00 59.19 175 SER A O 1
ATOM 1270 N N . PRO A 1 176 ? 17.062 -9.078 -26.746 1.00 56.78 176 PRO A N 1
ATOM 1271 C CA . PRO A 1 176 ? 17.160 -8.266 -27.958 1.00 56.78 176 PRO A CA 1
ATOM 1272 C C . PRO A 1 176 ? 15.872 -8.289 -28.802 1.00 56.78 176 PRO A C 1
ATOM 1274 O O . PRO A 1 176 ? 15.850 -7.744 -29.908 1.00 56.78 176 PRO A O 1
ATOM 1277 N N . ALA A 1 177 ? 14.799 -8.929 -28.325 1.00 67.62 177 ALA A N 1
A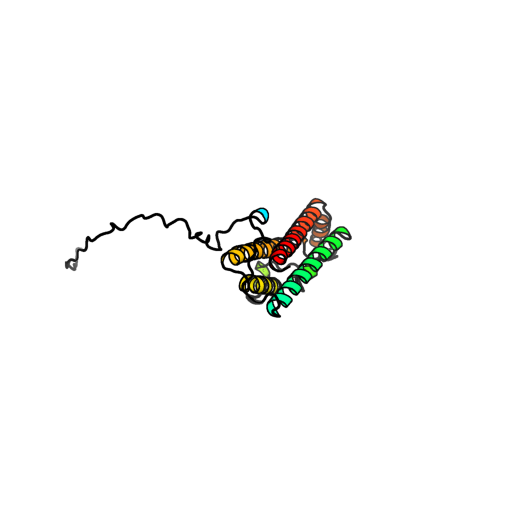TOM 1278 C CA . ALA A 1 177 ? 13.500 -8.869 -28.973 1.00 67.62 177 ALA A CA 1
ATOM 1279 C C . ALA A 1 177 ? 12.984 -7.420 -28.998 1.00 67.62 177 ALA A C 1
ATOM 1281 O O . ALA A 1 177 ? 13.047 -6.684 -28.016 1.00 67.62 177 ALA A O 1
ATOM 1282 N N . SER A 1 178 ? 12.443 -6.995 -30.141 1.00 58.28 178 SER A N 1
ATOM 1283 C CA . SER A 1 178 ? 12.091 -5.588 -30.379 1.00 58.28 178 SER A CA 1
ATOM 1284 C C . SER A 1 178 ? 11.056 -5.020 -29.396 1.00 58.28 178 SER A C 1
ATOM 1286 O O . SER A 1 178 ? 11.045 -3.814 -29.167 1.00 58.28 178 SER A O 1
ATOM 1288 N N . GLY A 1 179 ? 10.201 -5.867 -28.807 1.00 63.38 179 GLY A N 1
ATOM 1289 C CA . GLY A 1 179 ? 9.233 -5.455 -27.783 1.00 63.38 179 GLY A CA 1
ATOM 1290 C C . GLY A 1 179 ? 9.891 -5.047 -26.462 1.00 63.38 179 GLY A C 1
ATOM 1291 O O . GLY A 1 179 ? 9.483 -4.055 -25.860 1.00 63.38 179 GLY A O 1
ATOM 1292 N N . ASP A 1 180 ? 10.956 -5.744 -26.070 1.00 68.75 180 ASP A N 1
ATOM 1293 C CA . ASP A 1 180 ? 11.643 -5.520 -24.799 1.00 68.75 180 ASP A CA 1
ATOM 1294 C C . ASP A 1 180 ? 12.495 -4.247 -24.853 1.00 68.75 180 ASP A C 1
ATOM 1296 O O . ASP A 1 180 ? 12.489 -3.449 -23.921 1.00 68.75 180 ASP A O 1
ATOM 1300 N N . ILE A 1 181 ? 13.127 -3.968 -25.998 1.00 70.38 181 ILE A N 1
ATOM 1301 C CA . ILE A 1 181 ? 13.872 -2.718 -26.228 1.00 70.38 181 ILE A CA 1
ATOM 1302 C C . ILE A 1 181 ? 12.950 -1.493 -26.110 1.00 70.38 181 ILE A C 1
ATOM 1304 O O . ILE A 1 181 ? 13.309 -0.499 -25.479 1.00 70.38 181 ILE A O 1
ATOM 1308 N N . LEU A 1 182 ? 11.746 -1.550 -26.690 1.00 75.38 182 LEU A N 1
ATOM 1309 C CA . LEU A 1 182 ? 10.783 -0.447 -26.601 1.00 75.38 182 LEU A CA 1
ATOM 1310 C C . LEU A 1 182 ? 10.277 -0.238 -25.168 1.00 75.38 182 LEU A C 1
ATOM 1312 O O . LEU A 1 182 ? 10.131 0.910 -24.745 1.00 75.38 182 LEU A O 1
ATOM 1316 N N . ALA A 1 183 ? 10.060 -1.317 -24.412 1.00 74.56 183 ALA A N 1
ATOM 1317 C CA . ALA A 1 183 ? 9.690 -1.242 -23.001 1.00 74.56 183 ALA A CA 1
ATOM 1318 C C . ALA A 1 183 ? 10.820 -0.651 -22.135 1.00 74.56 183 ALA A C 1
ATOM 1320 O O . ALA A 1 183 ? 10.551 0.184 -21.272 1.00 74.56 183 ALA A O 1
ATOM 1321 N N . GLN A 1 184 ? 12.088 -0.989 -22.409 1.00 75.12 184 GLN A N 1
ATOM 1322 C CA . GLN A 1 184 ? 13.243 -0.386 -21.726 1.00 75.12 184 GLN A CA 1
ATOM 1323 C C . GLN A 1 184 ? 13.311 1.124 -21.984 1.00 75.12 184 GLN A C 1
ATOM 1325 O O . GLN A 1 184 ? 13.453 1.906 -21.044 1.00 75.12 184 GLN A O 1
ATOM 1330 N N . ILE A 1 185 ? 13.149 1.547 -23.244 1.00 79.31 185 ILE A N 1
ATOM 1331 C CA . ILE A 1 185 ? 13.149 2.969 -23.623 1.00 79.31 185 ILE A CA 1
ATOM 1332 C C . ILE A 1 185 ? 11.994 3.714 -22.942 1.00 79.31 185 ILE A C 1
ATOM 1334 O O . ILE A 1 185 ? 12.194 4.800 -22.397 1.00 79.31 185 ILE A O 1
ATOM 1338 N N . ALA A 1 186 ? 10.788 3.140 -22.949 1.00 81.25 186 ALA A N 1
ATOM 1339 C CA . ALA A 1 186 ? 9.626 3.739 -22.300 1.00 81.25 186 ALA A CA 1
ATOM 1340 C C . ALA A 1 186 ? 9.853 3.910 -20.793 1.00 81.25 186 ALA A C 1
ATOM 1342 O O . ALA A 1 186 ? 9.626 4.999 -20.256 1.00 81.25 186 ALA A O 1
ATOM 1343 N N . ARG A 1 187 ? 10.375 2.874 -20.128 1.00 82.81 187 ARG A N 1
ATOM 1344 C CA . ARG A 1 187 ? 10.635 2.886 -18.688 1.00 82.81 187 ARG A CA 1
ATOM 1345 C C . ARG A 1 187 ? 11.740 3.858 -18.295 1.00 82.81 187 ARG A C 1
ATOM 1347 O O . ARG A 1 187 ? 11.654 4.450 -17.231 1.00 82.81 187 ARG A O 1
ATOM 1354 N N . GLN A 1 188 ? 12.723 4.113 -19.151 1.00 86.00 188 GLN A N 1
ATOM 1355 C CA . GLN A 1 188 ? 13.727 5.157 -18.907 1.00 86.00 188 GLN A CA 1
ATOM 1356 C C . GLN A 1 188 ? 13.190 6.586 -19.072 1.00 86.00 188 GLN A C 1
ATOM 1358 O O . GLN A 1 188 ? 13.868 7.539 -18.688 1.00 86.00 188 GLN A O 1
ATOM 1363 N N . SER A 1 189 ? 11.990 6.770 -19.630 1.00 91.56 189 SER A N 1
ATOM 1364 C CA . SER A 1 189 ? 11.4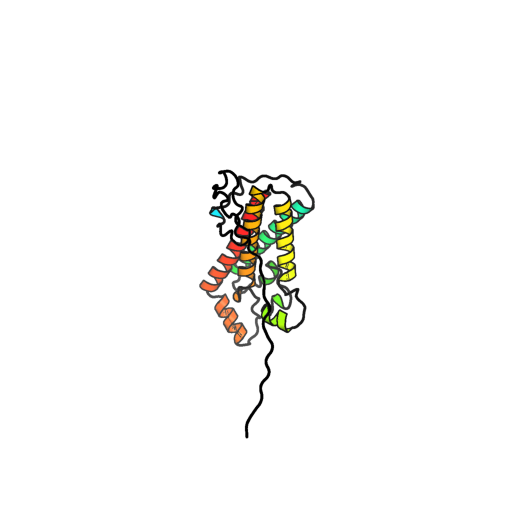34 8.111 -19.794 1.00 91.56 189 SER A CA 1
ATOM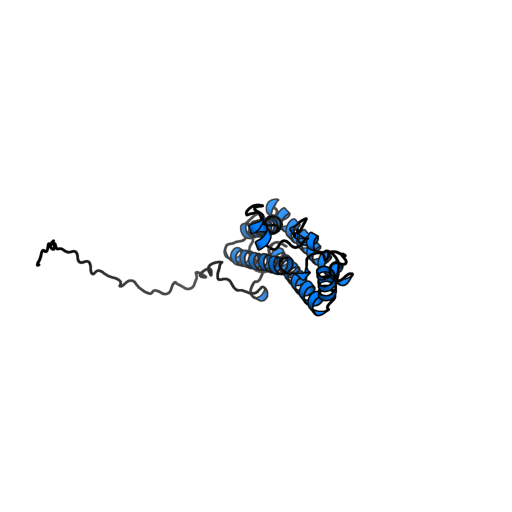 1365 C C . SER A 1 189 ? 11.104 8.755 -18.444 1.00 91.56 189 SER A C 1
ATOM 1367 O O . SER A 1 189 ? 10.496 8.142 -17.565 1.00 91.56 189 SER A O 1
ATOM 1369 N N . GLU A 1 190 ? 11.440 10.039 -18.306 1.00 92.75 190 GLU A N 1
ATOM 1370 C CA . GLU A 1 190 ? 11.177 10.818 -17.089 1.00 92.75 190 GLU A CA 1
ATOM 1371 C C . GLU A 1 190 ? 9.691 10.798 -16.708 1.00 92.75 190 GLU A C 1
ATOM 1373 O O . GLU A 1 190 ? 9.343 10.674 -15.538 1.00 92.75 190 GLU A O 1
ATOM 1378 N N . LYS A 1 191 ? 8.799 10.846 -17.704 1.00 93.38 191 LYS A N 1
ATOM 1379 C CA . LYS A 1 191 ? 7.349 10.793 -17.490 1.00 93.38 191 LYS A CA 1
ATOM 1380 C C . LYS A 1 191 ? 6.900 9.466 -16.871 1.00 93.38 191 LYS A C 1
ATOM 1382 O O . LYS A 1 191 ? 6.048 9.482 -15.984 1.00 93.38 191 LYS A O 1
ATOM 1387 N N . VAL A 1 192 ? 7.427 8.335 -17.347 1.00 91.69 192 VAL A N 1
ATOM 1388 C CA . VAL A 1 192 ? 7.087 7.010 -16.801 1.00 91.69 192 VAL A CA 1
ATOM 1389 C C . VAL A 1 192 ? 7.666 6.859 -15.400 1.00 91.69 192 VAL A C 1
ATOM 1391 O O . VAL A 1 192 ? 6.936 6.481 -14.488 1.00 91.69 192 VAL A O 1
ATOM 1394 N N . GLN A 1 193 ? 8.922 7.260 -15.193 1.00 92.69 193 GLN A N 1
ATOM 1395 C CA . GLN A 1 193 ? 9.540 7.249 -13.866 1.00 92.69 193 GLN A CA 1
ATOM 1396 C C . GLN A 1 193 ? 8.765 8.112 -12.866 1.00 92.69 193 GLN A C 1
ATOM 1398 O O . GLN A 1 193 ? 8.427 7.641 -11.785 1.00 92.69 193 GLN A O 1
ATOM 1403 N N . ALA A 1 194 ? 8.395 9.340 -13.233 1.00 94.25 194 ALA A N 1
ATOM 1404 C CA . ALA A 1 194 ? 7.582 10.213 -12.390 1.00 94.25 194 ALA A CA 1
ATOM 1405 C C . ALA A 1 194 ? 6.220 9.590 -12.036 1.00 94.25 194 ALA A C 1
ATOM 1407 O O . ALA A 1 194 ? 5.800 9.674 -10.881 1.00 94.25 194 ALA A O 1
ATOM 1408 N N . ARG A 1 195 ? 5.548 8.936 -12.996 1.00 94.75 195 ARG A N 1
ATOM 1409 C CA . ARG A 1 195 ? 4.275 8.241 -12.747 1.00 94.75 195 ARG A CA 1
ATOM 1410 C C . ARG A 1 195 ? 4.452 7.080 -11.767 1.00 94.75 195 ARG A C 1
ATOM 1412 O O . ARG A 1 195 ? 3.760 7.054 -10.754 1.00 94.75 195 ARG A O 1
ATOM 1419 N N . LEU A 1 196 ? 5.405 6.180 -12.017 1.00 93.44 196 LEU A N 1
ATOM 1420 C CA . LEU A 1 196 ? 5.688 5.039 -11.137 1.00 93.44 196 LEU A CA 1
ATOM 1421 C C . LEU A 1 196 ? 6.038 5.502 -9.718 1.00 93.44 196 LEU A C 1
ATOM 1423 O O . LEU A 1 196 ? 5.497 4.994 -8.738 1.00 93.44 196 LEU A O 1
ATOM 1427 N N . GLN A 1 197 ? 6.891 6.522 -9.598 1.00 95.25 197 GLN A N 1
ATOM 1428 C CA . GLN A 1 197 ? 7.240 7.126 -8.312 1.00 95.25 197 GLN A CA 1
ATOM 1429 C C . GLN A 1 197 ? 6.007 7.685 -7.596 1.00 95.25 197 GLN A C 1
ATOM 1431 O O . GLN A 1 197 ? 5.846 7.480 -6.393 1.00 95.25 197 GLN A O 1
ATOM 1436 N N . GLN A 1 198 ? 5.112 8.362 -8.320 1.00 96.19 198 GLN A N 1
ATOM 1437 C CA . GLN A 1 198 ? 3.876 8.893 -7.754 1.00 96.19 198 GLN A CA 1
ATOM 1438 C C . GLN A 1 198 ? 2.945 7.780 -7.256 1.00 96.19 198 GLN A C 1
ATOM 1440 O O . GLN A 1 198 ? 2.384 7.907 -6.167 1.00 96.19 198 GLN A O 1
ATOM 1445 N N . GLU A 1 199 ? 2.782 6.697 -8.012 1.00 95.88 199 GLU A N 1
ATOM 1446 C CA . GLU A 1 199 ? 1.914 5.578 -7.633 1.00 95.88 199 GLU A CA 1
ATOM 1447 C C . GLU A 1 199 ? 2.464 4.806 -6.429 1.00 95.88 199 GLU A C 1
ATOM 1449 O O . GLU A 1 199 ? 1.738 4.569 -5.460 1.00 95.88 199 GLU A O 1
ATOM 1454 N N . ILE A 1 200 ? 3.765 4.498 -6.429 1.00 97.12 200 ILE A N 1
ATOM 1455 C CA . ILE A 1 200 ? 4.443 3.847 -5.299 1.00 97.12 200 ILE A CA 1
ATOM 1456 C C . ILE A 1 200 ? 4.351 4.725 -4.050 1.00 97.12 200 ILE A C 1
ATOM 1458 O O . ILE A 1 200 ? 4.052 4.230 -2.959 1.00 97.12 200 ILE A O 1
ATOM 1462 N N . LYS A 1 201 ? 4.552 6.041 -4.200 1.00 96.88 201 LYS A N 1
ATOM 1463 C CA . LYS A 1 201 ? 4.393 6.992 -3.099 1.00 96.88 201 LYS A CA 1
ATOM 1464 C C . LYS A 1 201 ? 2.956 7.008 -2.584 1.00 96.88 201 LYS A C 1
ATOM 1466 O O . LYS A 1 201 ? 2.762 6.952 -1.376 1.00 96.88 201 LYS A O 1
ATOM 1471 N N . ALA A 1 202 ? 1.955 7.051 -3.462 1.00 96.81 202 ALA A N 1
ATOM 1472 C CA . ALA A 1 202 ? 0.550 7.032 -3.060 1.00 96.81 202 ALA A CA 1
ATOM 1473 C C . ALA A 1 202 ? 0.190 5.752 -2.285 1.00 96.81 202 ALA A C 1
ATOM 1475 O O . ALA A 1 202 ? -0.578 5.807 -1.323 1.00 96.81 202 ALA A O 1
ATOM 1476 N N . TYR A 1 203 ? 0.769 4.609 -2.659 1.00 98.00 203 TYR A N 1
ATOM 1477 C CA . TYR A 1 203 ? 0.628 3.366 -1.905 1.00 98.00 203 TYR A CA 1
ATOM 1478 C C . TYR A 1 203 ? 1.302 3.432 -0.527 1.00 98.00 203 TYR A C 1
ATOM 1480 O O . TYR A 1 203 ? 0.664 3.118 0.479 1.00 98.00 203 TYR A O 1
ATOM 1488 N N . ALA A 1 204 ? 2.546 3.915 -0.450 1.00 98.00 204 ALA A N 1
ATOM 1489 C CA . ALA A 1 204 ? 3.249 4.100 0.820 1.00 98.00 204 ALA A CA 1
ATOM 1490 C C . ALA A 1 204 ? 2.523 5.085 1.758 1.00 98.00 204 ALA A C 1
ATOM 1492 O O . ALA A 1 204 ? 2.369 4.803 2.945 1.00 98.00 204 ALA A O 1
ATOM 1493 N N . ASP A 1 205 ? 2.016 6.198 1.223 1.00 97.44 205 ASP A N 1
ATOM 1494 C CA . ASP A 1 205 ? 1.244 7.189 1.975 1.00 97.44 205 ASP A CA 1
ATOM 1495 C C . ASP A 1 205 ? -0.070 6.591 2.506 1.00 97.44 205 ASP A C 1
ATOM 1497 O O . ASP A 1 205 ? -0.472 6.890 3.629 1.00 97.44 205 ASP A O 1
ATOM 1501 N N . ALA A 1 206 ? -0.741 5.733 1.728 1.00 97.81 206 ALA A N 1
ATOM 1502 C CA . ALA A 1 206 ? -1.961 5.054 2.16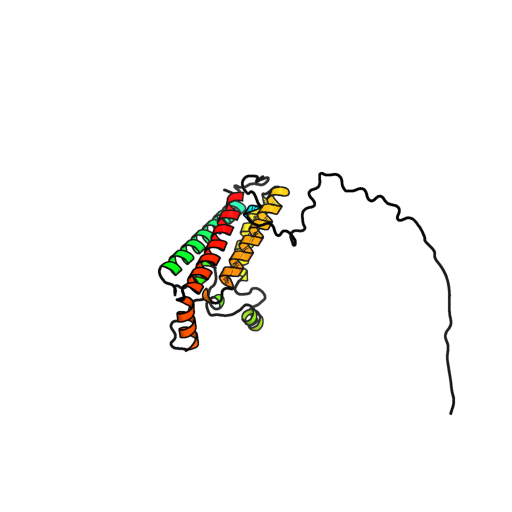3 1.00 97.81 206 ALA A CA 1
ATOM 1503 C C . ALA A 1 206 ? -1.693 4.021 3.272 1.00 97.81 206 ALA A C 1
ATOM 1505 O O . ALA A 1 206 ? -2.505 3.884 4.188 1.00 97.81 206 ALA A O 1
ATOM 1506 N N . LEU A 1 207 ? -0.544 3.335 3.229 1.00 98.31 207 LEU A N 1
ATOM 1507 C CA . LEU A 1 207 ? -0.094 2.449 4.307 1.00 98.31 207 LEU A CA 1
ATOM 1508 C C . LEU A 1 207 ? 0.174 3.233 5.595 1.00 98.31 207 LEU A C 1
ATOM 1510 O O . LEU A 1 207 ? -0.342 2.868 6.650 1.00 98.31 207 LEU A O 1
ATOM 1514 N N . ASP A 1 208 ? 0.929 4.332 5.504 1.00 98.00 208 ASP A N 1
ATOM 1515 C CA . ASP A 1 208 ? 1.175 5.224 6.643 1.00 98.00 208 ASP A CA 1
ATOM 1516 C C . ASP A 1 208 ? -0.141 5.817 7.174 1.00 98.00 208 ASP A C 1
ATOM 1518 O O . ASP A 1 208 ? -0.320 5.957 8.381 1.00 98.00 208 ASP A O 1
ATOM 1522 N N . PHE A 1 209 ? -1.101 6.124 6.298 1.00 97.81 209 PHE A N 1
ATOM 1523 C CA . PHE A 1 209 ? -2.417 6.607 6.705 1.00 97.81 209 PHE A CA 1
ATOM 1524 C C . PHE A 1 209 ? -3.218 5.563 7.496 1.00 97.81 209 PHE A C 1
ATOM 1526 O O . PHE A 1 209 ? -3.770 5.902 8.540 1.00 97.81 209 PHE A O 1
ATOM 1533 N N . GLN A 1 210 ? -3.242 4.302 7.051 1.00 97.69 210 GLN A N 1
ATOM 1534 C CA . GLN A 1 210 ? -3.897 3.209 7.781 1.00 97.69 210 GLN A CA 1
ATOM 1535 C C . GLN A 1 210 ? -3.231 2.959 9.143 1.00 97.69 210 GLN A C 1
ATOM 1537 O O . GLN A 1 210 ? -3.918 2.744 10.141 1.00 97.69 210 GLN A O 1
ATOM 1542 N N . LEU A 1 211 ? -1.896 3.019 9.204 1.00 97.75 211 LEU A N 1
ATOM 1543 C CA . LEU A 1 211 ? -1.132 2.807 10.437 1.00 97.75 211 LEU A CA 1
ATOM 1544 C C . LEU A 1 211 ? -1.437 3.853 11.520 1.00 97.75 211 LEU A C 1
ATOM 1546 O O . LEU A 1 211 ? -1.472 3.502 12.697 1.00 97.75 211 LEU A O 1
ATOM 1550 N N . LYS A 1 212 ? -1.773 5.098 11.152 1.00 97.31 212 LYS A N 1
ATOM 1551 C CA . LYS A 1 212 ? -2.165 6.154 12.113 1.00 97.31 212 LYS A CA 1
ATOM 1552 C C . LYS A 1 212 ? -3.389 5.812 12.969 1.00 97.31 212 LYS A C 1
ATOM 1554 O O . LYS A 1 212 ? -3.642 6.500 13.953 1.00 97.31 212 LYS A O 1
ATOM 1559 N N . PHE A 1 213 ? -4.171 4.796 12.609 1.00 96.62 213 PHE A N 1
ATOM 1560 C CA . PHE A 1 213 ? -5.291 4.342 13.432 1.00 96.62 213 PHE A CA 1
ATOM 1561 C C . PHE A 1 213 ? -4.876 3.400 14.571 1.00 96.62 213 PHE A C 1
ATOM 1563 O O . PHE A 1 213 ? -5.670 3.121 15.462 1.00 96.62 213 PHE A O 1
ATOM 1570 N N . VAL A 1 214 ? -3.651 2.888 14.567 1.00 94.88 214 VAL A N 1
ATOM 1571 C CA . VAL A 1 214 ? -3.199 1.879 15.541 1.00 94.88 214 VAL A CA 1
ATOM 1572 C C . VAL A 1 214 ? -1.833 2.187 16.148 1.00 94.88 214 VAL A C 1
ATOM 1574 O O . VAL A 1 214 ? -1.456 1.551 17.128 1.00 94.88 214 VAL A O 1
ATOM 1577 N N . GLU A 1 215 ? -1.132 3.187 15.615 1.00 90.75 215 GLU A N 1
ATOM 1578 C CA . GLU A 1 215 ? 0.069 3.807 16.191 1.00 90.75 215 GLU A CA 1
ATOM 1579 C C . GLU A 1 215 ? -0.290 5.082 16.966 1.00 90.75 215 GLU A C 1
ATOM 1581 O O . GLU A 1 215 ? 0.149 5.207 18.126 1.00 90.75 215 GLU A O 1
#

Foldseek 3Di:
DDDDDDDDDDDDDDDDDDDDPPDDPDPPPPDDPPLPPLVPPPDDLVRFDLVPWDFQDDLVDPQNVLLLVLLVLLLVLLVVLLVQCVVPLQDQSCVSQQQDDVLLVDDDQVNQVVVPPDPCPSNNVSLVSLVSSLVSLLVRTDPVVSSRSSVLSVQLSVLSCQQSVLRLNHRQDPDPPPVSVVSSVVSPDPVNSVSNSVSSVSNSVSSVSSSSNSD

Nearest PDB structures (foldseek):
  6quz-assembly1_B  TM=1.943E-01  e=2.531E+00  Thermotoga maritima MSB8
  7zk4-assembly1_A  TM=1.942E-01  e=7.239E+00  Mus musculus

Radius of gyration: 27.32 Å; Cα contacts (8 Å, |Δi|>4): 211; chains: 1; bounding box: 84×38×70 Å

Organism: Alexandrium catenella (NCBI:txid2925)

pLDDT: mean 78.85, std 20.48, range [35.84, 98.38]

Sequence (215 aa):
GHPGAAGLRRTASRRSHLLGLAGALSPPAAGVSAAVPVAFDFRKPSEIDPSARTIVGDASSAAVQGAVATLRRLRDQAKAASEALKADPLADISGNFGLVGQAAQGDNIMTSFKSGTGLEGVFAKPVAELRSACRAIDEIMDGRTRADTERASRLLISSWYSVVQDPDIKPVDPSPASGDILAQIARQSEKVQARLQQEIKAYADALDFQLKFVE